Protein 4YO7 (pdb70)

Organism: Halalkalibacterium halodurans (strain ATCC BAA-125 / DSM 18197 / FERM 7344 / JCM 9153 / C-125) (NCBI:txid272558)

Solvent-accessible surface area: 12365 Å² total

Secondary structure (DSSP, 8-state):
----PPEEEEEEES---HHHH-----TTGGG-TTEEEEEEE-TT-TTT--HHHHHHHHT-SEEEE--S-HHHHHHHH--TTTT--EEEES---TTGGGSSEEES--HHHHHHH--HHHHHTTT-EEEE---STT-TTT--HHHHHHHHHT-TTEEEEE----TT-TTT----HHHHTT---SEEE-SS---HHHHHHHHHTT-GGGSEEE-SB--HHHHH---S---BEEE--HHHHHHHHHHHHHHHHTT---------EEE-TTTHHHHHTT-

InterPro domains:
  IPR025997 Periplasmic binding protein [PF13407] (45-299)
  IPR028082 Periplasmic binding protein-like I [SSF53822] (43-319)

Sequence (275 aa):
TGDSGQKVIGVSISNLDEFLTYQDAKEEAANYPDFEFIFSDAQNDSTQQAQVENFISRRNVDAIIVNPVDTTSAVDIVNVNDAGIPIIIANRTFDGVDQATAFVGSESIQSGLLQEEVAKLLNNEGNIAIDGELGHEAQIRTEGNKQIIEEHDGLEVVLQGTAKFDRSEGRLENWLNSGTEIDAVVANNDEALGAILALEAVGKLDDVIVAGIDATPAALEAKEGKLDVTVFQDAKGQGATSVKVAVQAANGEDVEDAIPYELVTPENVEEYEAKY

Structure (mmCIF, N/CA/C/O backbone):
data_4YO7
#
_entry.id   4YO7
#
_cell.length_a   68.155
_cell.length_b   79.845
_cell.length_c   118.337
_cell.angle_alpha   90.000
_cell.angle_beta   90.000
_cell.angle_gamma   90.000
#
_symmetry.space_group_name_H-M   'I 2 2 2'
#
loop_
_entity.id
_entity.type
_entity.pdbx_description
1 polymer 'Sugar ABC transporter (Sugar-binding protein)'
2 non-polymer 'MAGNESIUM ION'
3 non-polymer 'CHLORIDE ION'
4 non-polymer 1,2,3,4,5,6-HEXAHYDROXY-CYCLOHEXANE
5 non-polymer 'SODIUM ION'
6 water water
#
loop_
_atom_site.group_PDB
_atom_site.id
_atom_site.type_symbol
_atom_site.label_atom_id
_atom_site.label_alt_id
_atom_site.label_comp_id
_atom_site.label_asym_id
_atom_site.label_entity_id
_atom_site.label_seq_id
_atom_site.pdbx_PDB_ins_code
_atom_site.Cartn_x
_atom_site.Cartn_y
_atom_site.Cartn_z
_atom_site.occupancy
_atom_site.B_iso_or_equiv
_atom_site.auth_seq_id
_atom_site.auth_comp_id
_atom_site.auth_asym_id
_atom_site.auth_atom_id
_atom_site.pdbx_PDB_model_num
ATOM 1 N N . THR A 1 40 ? 41.218 -23.647 30.601 1.00 43.68 37 THR A N 1
ATOM 2 C CA . THR A 1 40 ? 41.866 -22.629 29.779 1.00 44.03 37 THR A CA 1
ATOM 3 C C . THR A 1 40 ? 42.184 -23.184 28.382 1.00 38.78 37 THR A C 1
ATOM 4 O O . THR A 1 40 ? 42.382 -24.390 28.204 1.00 29.57 37 THR A O 1
ATOM 8 N N . GLY A 1 41 ? 42.200 -22.297 27.390 1.00 32.62 38 GLY A N 1
ATOM 9 C CA . GLY A 1 41 ? 42.354 -22.700 26.000 1.00 29.82 38 GLY A CA 1
ATOM 10 C C . GLY A 1 41 ? 43.793 -22.682 25.516 1.00 15.61 38 GLY A C 1
ATOM 11 O O . GLY A 1 41 ? 44.066 -23.062 24.383 1.00 19.13 38 GLY A O 1
ATOM 14 N N . ASP A 1 42 ? 44.716 -22.227 26.364 1.00 19.10 39 ASP A N 1
ATOM 15 C CA . ASP A 1 42 ? 46.131 -22.177 25.978 1.00 20.25 39 ASP A CA 1
ATOM 16 C C . ASP A 1 42 ? 47.064 -22.157 27.174 1.00 21.92 39 ASP A C 1
ATOM 17 O O . ASP A 1 42 ? 46.631 -21.933 28.303 1.00 17.18 39 ASP A O 1
ATOM 26 N N . SER A 1 43 ? 48.352 -22.386 26.911 1.00 15.55 40 SER A N 1
ATOM 27 C CA . SER A 1 43 ? 49.385 -22.278 27.948 1.00 13.14 40 SER A CA 1
ATOM 28 C C . SER A 1 43 ? 50.503 -21.312 27.547 1.00 12.89 40 SER A C 1
ATOM 29 O O . SER A 1 43 ? 51.649 -21.498 27.922 1.00 15.37 40 SER A O 1
ATOM 37 N N . GLY A 1 44 ? 50.163 -20.284 26.800 1.00 13.73 41 GLY A N 1
ATOM 38 C CA . GLY A 1 44 ? 51.149 -19.281 26.443 1.00 17.17 41 GLY A CA 1
ATOM 39 C C . GLY A 1 44 ? 51.470 -18.412 27.645 1.00 15.38 41 GLY A C 1
ATOM 40 O O . GLY A 1 44 ? 50.595 -18.188 28.487 1.00 14.47 41 GLY A O 1
ATOM 44 N N . GLN A 1 45 ? 52.720 -17.963 27.762 1.00 12.13 42 GLN A N 1
ATOM 45 C CA . GLN A 1 45 ? 53.053 -16.909 28.718 1.00 11.96 42 GLN A CA 1
ATOM 46 C C . GLN A 1 45 ? 52.145 -15.732 28.451 1.00 14.67 42 GLN A C 1
ATOM 47 O O . GLN A 1 45 ? 51.894 -15.392 27.301 1.00 12.62 42 GLN A O 1
ATOM 61 N N . LYS A 1 46 ? 51.640 -15.127 29.518 1.00 11.01 43 LYS A N 1
ATOM 62 C CA . LYS A 1 46 ? 50.818 -13.929 29.398 1.00 10.37 43 LYS A CA 1
ATOM 63 C C . LYS A 1 46 ? 51.710 -12.691 29.511 1.00 10.22 43 LYS A C 1
ATOM 64 O O . LYS A 1 46 ? 52.821 -12.772 29.980 1.00 10.84 43 LYS A O 1
ATOM 83 N N . VAL A 1 47 ? 51.222 -11.568 29.001 1.00 9.70 44 VAL A N 1
ATOM 84 C CA . VAL A 1 47 ? 52.022 -10.353 28.936 1.00 9.60 44 VAL A CA 1
ATOM 85 C C . VAL A 1 47 ? 51.175 -9.200 29.405 1.00 9.10 44 VAL A C 1
ATOM 86 O O . VAL A 1 47 ? 50.049 -9.047 28.964 1.00 8.78 44 VAL A O 1
ATOM 99 N N . ILE A 1 48 ? 51.743 -8.369 30.267 1.00 9.13 45 ILE A N 1
ATOM 100 C CA . ILE A 1 48 ? 51.113 -7.126 30.662 1.00 8.73 45 ILE A CA 1
ATOM 101 C C . ILE A 1 48 ? 52.003 -5.967 30.253 1.00 8.67 45 ILE A C 1
ATOM 102 O O . ILE A 1 48 ? 53.185 -5.961 30.566 1.00 9.02 45 ILE A O 1
ATOM 118 N N . GLY A 1 49 ? 51.407 -4.988 29.569 1.00 9.92 46 GLY A N 1
ATOM 119 C CA . GLY A 1 49 ? 52.125 -3.790 29.172 1.00 9.14 46 GLY A CA 1
ATOM 120 C C . GLY A 1 49 ? 51.800 -2.664 30.137 1.00 10.05 46 GLY A C 1
ATOM 121 O O . GLY A 1 49 ? 50.652 -2.431 30.420 1.00 8.51 46 GLY A O 1
ATOM 125 N N . VAL A 1 50 ? 52.826 -1.979 30.628 1.00 8.71 47 VAL A N 1
ATOM 126 C CA . VAL A 1 50 ? 52.658 -0.876 31.567 1.00 9.66 47 VAL A CA 1
ATOM 127 C C . VAL A 1 50 ? 53.284 0.380 30.995 1.00 8.32 47 VAL A C 1
ATOM 128 O O . VAL A 1 50 ? 54.416 0.337 30.521 1.00 9.26 47 VAL A O 1
ATOM 141 N N . SER A 1 51 ? 52.549 1.483 31.031 1.00 8.32 48 SER A N 1
ATOM 142 C CA . SER A 1 51 ? 53.106 2.783 30.661 1.00 8.06 48 SER A CA 1
ATOM 143 C C . SER A 1 51 ? 52.885 3.762 31.793 1.00 7.91 48 SER A C 1
ATOM 144 O O . SER A 1 51 ? 51.763 4.204 32.015 1.00 10.58 48 SER A O 1
ATOM 152 N N . ILE A 1 52 ? 53.974 4.092 32.495 1.00 8.18 49 ILE A N 1
ATOM 153 C CA . ILE A 1 52 ? 53.903 5.057 33.579 1.00 9.56 49 ILE A CA 1
ATOM 154 C C . ILE A 1 52 ? 54.200 6.436 32.985 1.00 11.25 49 ILE A C 1
ATOM 155 O O . ILE A 1 52 ? 54.967 6.537 32.047 1.00 8.97 49 ILE A O 1
ATOM 171 N N . SER A 1 53 ? 53.559 7.486 33.486 1.00 8.51 50 SER A N 1
ATOM 172 C CA . SER A 1 53 ? 53.761 8.820 32.900 1.00 8.18 50 SER A CA 1
ATOM 173 C C . SER A 1 53 ? 55.215 9.275 32.938 1.00 11.19 50 SER A C 1
ATOM 174 O O . SER A 1 53 ? 55.697 9.842 31.966 1.00 9.94 50 SER A O 1
ATOM 182 N N . ASN A 1 54 ? 55.881 9.040 34.061 1.00 10.21 51 ASN A N 1
ATOM 183 C CA . ASN A 1 54 ? 57.271 9.416 34.265 1.00 9.34 51 ASN A CA 1
ATOM 184 C C . ASN A 1 54 ? 57.686 8.900 35.624 1.00 10.96 51 ASN A C 1
ATOM 185 O O . ASN A 1 54 ? 56.837 8.438 36.387 1.00 13.01 51 ASN A O 1
ATOM 196 N N . LEU A 1 55 ? 58.985 8.944 35.908 1.00 10.60 52 LEU A N 1
ATOM 197 C CA . LEU A 1 55 ? 59.515 8.456 37.178 1.00 12.95 52 LEU A CA 1
ATOM 198 C C . LEU A 1 55 ? 59.854 9.612 38.113 1.00 15.09 52 LEU A C 1
ATOM 199 O O . LEU A 1 55 ? 61.011 9.842 38.464 1.00 16.49 52 LEU A O 1
ATOM 215 N N . ASP A 1 56 ? 58.828 10.332 38.540 1.00 11.36 53 ASP A N 1
ATOM 216 C CA . ASP A 1 56 ? 59.040 11.422 39.480 1.00 12.20 53 ASP A CA 1
ATOM 217 C C . ASP A 1 56 ? 59.157 10.876 40.915 1.00 14.77 53 ASP A C 1
ATOM 218 O O . ASP A 1 56 ? 59.181 9.653 41.111 1.00 13.56 53 ASP A O 1
ATOM 227 N N . GLU A 1 57 ? 59.296 11.766 41.897 1.00 12.40 54 GLU A N 1
ATOM 228 C CA . GLU A 1 57 ? 59.636 11.333 43.253 1.00 12.45 54 GLU A CA 1
ATOM 229 C C . GLU A 1 57 ? 58.639 10.286 43.768 1.00 16.91 54 GLU A C 1
ATOM 230 O O . GLU A 1 57 ? 59.027 9.208 44.200 1.00 17.36 54 GLU A O 1
ATOM 242 N N . PHE A 1 58 ? 57.358 10.592 43.705 1.00 12.02 55 PHE A N 1
ATOM 243 C CA . PHE A 1 58 ? 56.344 9.672 44.196 1.00 10.51 55 PHE A CA 1
ATOM 244 C C . PHE A 1 58 ? 56.170 8.462 43.279 1.00 10.84 55 PHE A C 1
ATOM 245 O O . PHE A 1 58 ? 56.097 7.309 43.751 1.00 11.15 55 PHE A O 1
ATOM 262 N N . LEU A 1 59 ? 56.129 8.687 41.965 1.00 11.40 56 LEU A N 1
ATOM 263 C CA . LEU A 1 59 ? 55.801 7.603 41.056 1.00 9.67 56 LEU A CA 1
ATOM 264 C C . LEU A 1 59 ? 56.920 6.567 40.993 1.00 11.37 56 LEU A C 1
ATOM 265 O O . LEU A 1 59 ? 56.684 5.410 40.653 1.00 12.55 56 LEU A O 1
ATOM 281 N N . THR A 1 60 ? 58.131 6.961 41.359 1.00 10.65 57 THR A N 1
ATOM 282 C CA . THR A 1 60 ? 59.216 5.992 41.398 1.00 11.21 57 THR A CA 1
ATOM 283 C C . THR A 1 60 ? 58.922 4.915 42.430 1.00 12.75 57 THR A C 1
ATOM 284 O O . THR A 1 60 ? 59.172 3.732 42.191 1.00 13.95 57 THR A O 1
ATOM 295 N N . TYR A 1 61 ? 58.365 5.309 43.572 1.00 12.15 58 TYR A N 1
ATOM 296 C CA . TYR A 1 61 ? 57.995 4.326 44.585 1.00 12.05 58 TYR A CA 1
ATOM 297 C C . TYR A 1 61 ? 56.883 3.418 44.054 1.00 11.86 58 TYR A C 1
ATOM 298 O O . TYR A 1 61 ? 56.865 2.216 44.322 1.00 13.60 58 TYR A O 1
ATOM 326 N N . GLN A 1 63 ? 56.264 2.618 40.871 1.00 10.51 60 GLN A N 1
ATOM 327 C CA . GLN A 1 63 ? 56.860 1.727 39.865 1.00 12.85 60 GLN A CA 1
ATOM 328 C C . GLN A 1 63 ? 57.672 0.602 40.511 1.00 12.89 60 GLN A C 1
ATOM 329 O O . GLN A 1 63 ? 57.585 -0.541 40.079 1.00 13.11 60 GLN A O 1
ATOM 343 N N . ASP A 1 64 ? 58.444 0.922 41.549 1.00 14.47 61 ASP A N 1
ATOM 344 C CA . ASP A 1 64 ? 59.220 -0.111 42.254 1.00 15.27 61 ASP A CA 1
ATOM 345 C C . ASP A 1 64 ? 58.277 -1.143 42.873 1.00 15.41 61 ASP A C 1
ATOM 346 O O . ASP A 1 64 ? 58.571 -2.353 42.879 1.00 14.64 61 ASP A O 1
ATOM 355 N N . ALA A 1 65 ? 57.142 -0.673 43.384 1.00 12.45 62 ALA A N 1
ATOM 356 C CA . ALA A 1 65 ? 56.150 -1.578 43.969 1.00 16.27 62 ALA A CA 1
ATOM 357 C C . ALA A 1 65 ? 55.495 -2.459 42.892 1.00 12.97 62 ALA A C 1
ATOM 358 O O . ALA A 1 65 ? 55.218 -3.639 43.153 1.00 12.29 62 ALA A O 1
ATOM 382 N N . LYS A 1 67 ? 56.997 -3.440 40.110 1.00 13.99 64 LYS A N 1
ATOM 383 C CA . LYS A 1 67 ? 58.007 -4.420 39.728 1.00 14.05 64 LYS A CA 1
ATOM 384 C C . LYS A 1 67 ? 58.147 -5.523 40.784 1.00 15.26 64 LYS A C 1
ATOM 385 O O . LYS A 1 67 ? 58.302 -6.702 40.459 1.00 17.63 64 LYS A O 1
ATOM 404 N N . GLU A 1 68 ? 58.083 -5.154 42.056 1.00 13.27 65 GLU A N 1
ATOM 405 C CA . GLU A 1 68 ? 58.167 -6.144 43.126 1.00 19.91 65 GLU A CA 1
ATOM 406 C C . GLU A 1 68 ? 56.987 -7.117 43.084 1.00 18.08 65 GLU A C 1
ATOM 407 O O . GLU A 1 68 ? 57.157 -8.339 43.246 1.00 17.65 65 GLU A O 1
ATOM 419 N N . GLU A 1 69 ? 55.787 -6.591 42.859 1.00 15.24 66 GLU A N 1
ATOM 420 C CA . GLU A 1 69 ? 54.603 -7.440 42.798 1.00 13.00 66 GLU A CA 1
ATOM 421 C C . GLU A 1 69 ? 54.630 -8.326 41.548 1.00 14.30 66 GLU A C 1
ATOM 422 O O . GLU A 1 69 ? 54.250 -9.492 41.606 1.00 16.20 66 GLU A O 1
ATOM 434 N N . ALA A 1 70 ? 55.111 -7.783 40.437 1.00 12.86 67 ALA A N 1
ATOM 435 C CA . ALA A 1 70 ? 55.125 -8.507 39.156 1.00 13.58 67 ALA A CA 1
ATOM 436 C C . ALA A 1 70 ? 55.985 -9.782 39.245 1.00 15.03 67 ALA A C 1
ATOM 437 O O . ALA A 1 70 ? 55.728 -10.760 38.548 1.00 14.99 67 ALA A O 1
ATOM 444 N N . ALA A 1 71 ? 56.994 -9.752 40.110 1.00 17.12 68 ALA A N 1
ATOM 445 C CA . ALA A 1 71 ? 57.880 -10.891 40.318 1.00 20.83 68 ALA A CA 1
ATOM 446 C C . ALA A 1 71 ? 57.156 -12.100 40.917 1.00 22.77 68 ALA A C 1
ATOM 447 O O . ALA A 1 71 ? 57.677 -13.207 40.885 1.00 20.95 68 ALA A O 1
ATOM 454 N N . ASN A 1 72 ? 55.948 -11.899 41.434 1.00 16.89 69 ASN A N 1
ATOM 455 C CA . ASN A 1 72 ? 55.168 -12.985 42.005 1.00 18.30 69 ASN A CA 1
ATOM 456 C C . ASN A 1 72 ? 54.452 -13.843 40.960 1.00 20.81 69 ASN A C 1
ATOM 457 O O . ASN A 1 72 ? 53.835 -14.847 41.308 1.00 20.20 69 ASN A O 1
ATOM 468 N N . TYR A 1 73 ? 54.537 -13.456 39.684 1.00 17.07 70 TYR A N 1
ATOM 469 C CA . TYR A 1 73 ? 53.778 -14.110 38.627 1.00 15.81 70 TYR A CA 1
ATOM 470 C C . TYR A 1 73 ? 54.658 -14.632 37.494 1.00 17.61 70 TYR A C 1
ATOM 471 O O . TYR A 1 73 ? 54.826 -13.961 36.484 1.00 20.16 70 TYR A O 1
ATOM 489 N N . PRO A 1 74 ? 55.191 -15.848 37.647 1.00 19.95 71 PRO A N 1
ATOM 490 C CA . PRO A 1 74 ? 56.194 -16.353 36.708 1.00 18.89 71 PRO A CA 1
ATOM 491 C C . PRO A 1 74 ? 55.596 -16.742 35.367 1.00 20.70 71 PRO A C 1
ATOM 492 O O . PRO A 1 74 ? 56.334 -16.923 34.412 1.00 21.41 71 PRO A O 1
ATOM 503 N N . ASP A 1 75 ? 54.278 -16.845 35.304 1.00 18.89 72 ASP A N 1
ATOM 504 C CA . ASP A 1 75 ? 53.580 -17.120 34.055 1.00 21.10 72 ASP A CA 1
ATOM 505 C C . ASP A 1 75 ? 53.264 -15.837 33.275 1.00 15.30 72 ASP A C 1
ATOM 506 O O . ASP A 1 75 ? 52.620 -15.893 32.236 1.00 14.76 72 ASP A O 1
ATOM 515 N N . PHE A 1 76 ? 53.738 -14.701 33.776 1.00 12.84 73 PHE A N 1
ATOM 516 C CA . PHE A 1 76 ? 53.571 -13.415 33.113 1.00 12.01 73 PHE A CA 1
ATOM 517 C C . PHE A 1 76 ? 54.896 -12.792 32.767 1.00 12.97 73 PHE A C 1
ATOM 518 O O . PHE A 1 76 ? 55.865 -12.917 33.523 1.00 18.04 73 PHE A O 1
ATOM 535 N N . GLU A 1 77 ? 54.922 -12.100 31.635 1.00 11.36 74 GLU A N 1
ATOM 536 C CA . GLU A 1 77 ? 55.982 -11.155 31.322 1.00 11.93 74 GLU A CA 1
ATOM 537 C C . GLU A 1 77 ? 55.423 -9.748 31.475 1.00 12.45 74 GLU A C 1
ATOM 538 O O . GLU A 1 77 ? 54.304 -9.503 31.071 1.00 12.50 74 GLU A O 1
ATOM 550 N N . PHE A 1 78 ? 56.203 -8.838 32.035 1.00 14.00 75 PHE A N 1
ATOM 551 C CA . PHE A 1 78 ? 55.777 -7.429 32.117 1.00 10.40 75 PHE A CA 1
ATOM 552 C C . PHE A 1 78 ? 56.665 -6.526 31.278 1.00 13.16 75 PHE A C 1
ATOM 553 O O . PHE A 1 78 ? 57.880 -6.690 31.255 1.00 14.79 75 PHE A O 1
ATOM 570 N N . ILE A 1 79 ? 56.055 -5.580 30.567 1.00 10.65 76 ILE A N 1
ATOM 571 C CA . ILE A 1 79 ? 56.801 -4.560 29.836 1.00 11.44 76 ILE A CA 1
ATOM 572 C C . ILE A 1 79 ? 56.590 -3.258 30.572 1.00 9.69 76 ILE A C 1
ATOM 573 O O . ILE A 1 79 ? 55.497 -2.711 30.546 1.00 13.64 76 ILE A O 1
ATOM 589 N N . PHE A 1 80 ? 57.632 -2.782 31.255 1.00 12.97 77 PHE A N 1
ATOM 590 C CA . PHE A 1 80 ? 57.545 -1.544 32.043 1.00 11.56 77 PHE A CA 1
ATOM 591 C C . PHE A 1 80 ? 58.118 -0.391 31.242 1.00 13.92 77 PHE A C 1
ATOM 592 O O . PHE A 1 80 ? 59.335 -0.233 31.146 1.00 22.15 77 PHE A O 1
ATOM 609 N N . SER A 1 81 ? 57.230 0.421 30.686 1.00 10.32 78 SER A N 1
ATOM 610 C CA . SER A 1 81 ? 57.601 1.545 29.839 1.00 12.77 78 SER A CA 1
ATOM 611 C C . SER A 1 81 ? 57.347 2.873 30.543 1.00 10.07 78 SER A C 1
ATOM 612 O O . SER A 1 81 ? 56.504 2.967 31.429 1.00 12.54 78 SER A O 1
ATOM 620 N N . ASP A 1 82 ? 58.097 3.881 30.126 1.00 11.75 79 ASP A N 1
ATOM 621 C CA . ASP A 1 82 ? 58.097 5.215 30.724 1.00 9.94 79 ASP A CA 1
ATOM 622 C C . ASP A 1 82 ? 57.802 6.222 29.610 1.00 9.53 79 ASP A C 1
ATOM 623 O O . ASP A 1 82 ? 58.547 6.306 28.639 1.00 12.74 79 ASP A O 1
ATOM 632 N N . ALA A 1 83 ? 56.710 6.963 29.745 1.00 9.86 80 ALA A N 1
ATOM 633 C CA . ALA A 1 83 ? 56.296 7.913 28.713 1.00 9.57 80 ALA A CA 1
ATOM 634 C C . ALA A 1 83 ? 57.089 9.212 28.742 1.00 11.24 80 ALA A C 1
ATOM 635 O O . ALA A 1 83 ? 56.977 10.001 27.814 1.00 12.19 80 ALA A O 1
ATOM 642 N N . GLN A 1 84 ? 57.865 9.432 29.805 1.00 10.40 81 GLN A N 1
ATOM 643 C CA . GLN A 1 84 ? 58.697 10.643 29.950 1.00 12.56 81 GLN A CA 1
ATOM 644 C C . GLN A 1 84 ? 57.892 11.931 29.757 1.00 11.59 81 GLN A C 1
ATOM 645 O O . GLN A 1 84 ? 58.318 12.865 29.058 1.00 12.13 81 GLN A O 1
ATOM 659 N N . ASN A 1 85 ? 56.706 11.944 30.351 1.00 10.82 82 ASN A N 1
ATOM 660 C CA . ASN A 1 85 ? 55.770 13.072 30.289 1.00 9.33 82 ASN A CA 1
ATOM 661 C C . ASN A 1 85 ? 55.338 13.491 28.897 1.00 9.45 82 ASN A C 1
ATOM 662 O O . ASN A 1 85 ? 54.902 14.619 28.695 1.00 10.48 82 ASN A O 1
ATOM 673 N N . ASP A 1 86 ? 55.434 12.569 27.948 1.00 9.67 83 ASP A N 1
ATOM 674 C CA . ASP A 1 86 ? 55.136 12.829 26.545 1.00 11.84 83 ASP A CA 1
ATOM 675 C C . ASP A 1 86 ? 53.924 11.993 26.103 1.00 10.71 83 ASP A C 1
ATOM 676 O O . ASP A 1 86 ? 53.992 10.767 26.060 1.00 11.11 83 ASP A O 1
ATOM 685 N N . SER A 1 87 ? 52.812 12.660 25.800 1.00 9.73 84 SER A N 1
ATOM 686 C CA . SER A 1 87 ? 51.583 11.920 25.475 1.00 9.81 84 SER A CA 1
ATOM 687 C C . SER A 1 87 ? 51.700 11.175 24.165 1.00 13.22 84 SER A C 1
ATOM 688 O O . SER A 1 87 ? 51.084 10.132 24.005 1.00 12.30 84 SER A O 1
ATOM 696 N N . THR A 1 88 ? 52.494 11.685 23.228 1.00 11.65 85 THR A N 1
ATOM 697 C CA . THR A 1 88 ? 52.694 10.968 21.975 1.00 12.84 85 THR A CA 1
ATOM 698 C C . THR A 1 88 ? 53.471 9.681 22.214 1.00 13.54 85 THR A C 1
ATOM 699 O O . THR A 1 88 ? 53.158 8.626 21.654 1.00 12.69 85 THR A O 1
ATOM 710 N N . GLN A 1 89 ? 54.469 9.748 23.076 1.00 11.46 86 GLN A N 1
ATOM 711 C CA . GLN A 1 89 ? 55.196 8.545 23.453 1.00 9.71 86 GLN A CA 1
ATOM 712 C C . GLN A 1 89 ? 54.299 7.545 24.170 1.00 10.20 86 GLN A C 1
ATOM 713 O O . GLN A 1 89 ? 54.367 6.349 23.888 1.00 11.22 86 GLN A O 1
ATOM 727 N N . GLN A 1 90 ? 53.442 8.015 25.077 1.00 10.15 87 GLN A N 1
ATOM 728 C CA . GLN A 1 90 ? 52.534 7.107 25.773 1.00 8.33 87 GLN A CA 1
ATOM 729 C C . GLN A 1 90 ? 51.575 6.448 24.799 1.00 12.47 87 GLN A C 1
ATOM 730 O O . GLN A 1 90 ? 51.334 5.243 24.900 1.00 9.35 87 GLN A O 1
ATOM 761 N N . ALA A 1 92 ? 52.156 5.850 21.665 1.00 9.08 89 ALA A N 1
ATOM 762 C CA . ALA A 1 92 ? 52.933 4.891 20.869 1.00 12.09 89 ALA A CA 1
ATOM 763 C C . ALA A 1 92 ? 53.208 3.606 21.654 1.00 11.13 89 ALA A C 1
ATOM 764 O O . ALA A 1 92 ? 53.198 2.515 21.090 1.00 12.91 89 ALA A O 1
ATOM 771 N N . GLN A 1 93 ? 53.435 3.727 22.955 1.00 8.83 90 GLN A N 1
ATOM 772 C CA . GLN A 1 93 ? 53.602 2.566 23.811 1.00 8.99 90 GLN A CA 1
ATOM 773 C C . GLN A 1 93 ? 52.344 1.730 23.866 1.00 9.09 90 GLN A C 1
ATOM 774 O O . GLN A 1 93 ? 52.378 0.518 23.733 1.00 9.15 90 GLN A O 1
ATOM 788 N N . VAL A 1 94 ? 51.217 2.386 24.045 1.00 9.06 91 VAL A N 1
ATOM 789 C CA . VAL A 1 94 ? 49.938 1.678 24.075 1.00 8.05 91 VAL A CA 1
ATOM 790 C C . VAL A 1 94 ? 49.613 1.017 22.739 1.00 9.17 91 VAL A C 1
ATOM 791 O O . VAL A 1 94 ? 49.167 -0.127 22.707 1.00 9.57 91 VAL A O 1
ATOM 804 N N . GLU A 1 95 ? 49.854 1.716 21.635 1.00 8.23 92 GLU A N 1
ATOM 805 C CA . GLU A 1 95 ? 49.638 1.123 20.310 1.00 8.45 92 GLU A CA 1
ATOM 806 C C . GLU A 1 95 ? 50.498 -0.137 20.114 1.00 11.04 92 GLU A C 1
ATOM 807 O O . GLU A 1 95 ? 50.056 -1.104 19.497 1.00 10.14 92 GLU A O 1
ATOM 819 N N . ASN A 1 96 ? 51.729 -0.096 20.601 1.00 11.80 93 ASN A N 1
ATOM 820 C CA . ASN A 1 96 ? 52.610 -1.255 20.562 1.00 9.00 93 ASN A CA 1
ATOM 821 C C . ASN A 1 96 ? 52.065 -2.404 21.393 1.00 8.72 93 ASN A C 1
ATOM 822 O O . ASN A 1 96 ? 52.065 -3.551 20.960 1.00 9.66 93 ASN A O 1
ATOM 833 N N . PHE A 1 97 ? 51.579 -2.100 22.588 1.00 8.38 94 PHE A N 1
ATOM 834 C CA . PHE A 1 97 ? 50.953 -3.132 23.412 1.00 8.18 94 PHE A CA 1
ATOM 835 C C . PHE A 1 97 ? 49.751 -3.769 22.712 1.00 8.08 94 PHE A C 1
ATOM 836 O O . PHE A 1 97 ? 49.576 -4.970 22.766 1.00 8.14 94 PHE A O 1
ATOM 853 N N . ILE A 1 98 ? 48.922 -2.967 22.042 1.00 7.99 95 ILE A N 1
ATOM 854 C CA . ILE A 1 98 ? 47.798 -3.499 21.286 1.00 7.99 95 ILE A CA 1
ATOM 855 C C . ILE A 1 98 ? 48.294 -4.383 20.147 1.00 8.30 95 ILE A C 1
ATOM 856 O O . ILE A 1 98 ? 47.792 -5.485 19.960 1.00 10.45 95 ILE A O 1
ATOM 872 N N . SER A 1 99 ? 49.296 -3.921 19.423 1.00 8.58 96 SER A N 1
ATOM 873 C CA . SER A 1 99 ? 49.763 -4.684 18.274 1.00 8.95 96 SER A CA 1
ATOM 874 C C . SER A 1 99 ? 50.410 -6.024 18.655 1.00 10.87 96 SER A C 1
ATOM 875 O O . SER A 1 99 ? 50.377 -6.974 17.866 1.00 9.31 96 SER A O 1
ATOM 883 N N A ARG A 1 100 ? 50.976 -6.107 19.853 0.39 8.09 97 ARG A N 1
ATOM 884 N N B ARG A 1 100 ? 50.989 -6.073 19.851 0.61 8.18 97 ARG A N 1
ATOM 885 C CA A ARG A 1 100 ? 51.537 -7.361 20.357 0.39 7.74 97 ARG A CA 1
ATOM 886 C CA B ARG A 1 100 ? 51.562 -7.290 20.429 0.61 8.36 97 ARG A CA 1
ATOM 887 C C A ARG A 1 100 ? 50.473 -8.282 20.922 0.39 10.18 97 ARG A C 1
ATOM 888 C C B ARG A 1 100 ? 50.501 -8.245 20.960 0.61 10.03 97 ARG A C 1
ATOM 889 O O A ARG A 1 100 ? 50.734 -9.456 21.206 0.39 10.32 97 ARG A O 1
ATOM 890 O O B ARG A 1 100 ? 50.792 -9.409 21.257 0.61 10.31 97 ARG A O 1
ATOM 931 N N . ASN A 1 101 ? 49.280 -7.730 21.109 1.00 8.57 98 ASN A N 1
ATOM 932 C CA . ASN A 1 101 ? 48.151 -8.429 21.713 1.00 8.55 98 ASN A CA 1
ATOM 933 C C . ASN A 1 101 ? 48.418 -8.844 23.157 1.00 9.11 98 ASN A C 1
ATOM 934 O O . ASN A 1 101 ? 48.197 -10.001 23.539 1.00 8.16 98 ASN A O 1
ATOM 945 N N . VAL A 1 102 ? 48.905 -7.907 23.963 1.00 7.60 99 VAL A N 1
ATOM 946 C CA . VAL A 1 102 ? 49.092 -8.182 25.384 1.00 7.83 99 VAL A CA 1
ATOM 947 C C . VAL A 1 102 ? 47.760 -8.519 26.041 1.00 7.42 99 VAL A C 1
ATOM 948 O O . VAL A 1 102 ? 46.680 -8.237 25.516 1.00 8.61 99 VAL A O 1
ATOM 961 N N . ASP A 1 103 ? 47.845 -9.133 27.212 1.00 7.06 100 ASP A N 1
ATOM 962 C CA . ASP A 1 103 ? 46.668 -9.626 27.918 1.00 6.62 100 ASP A CA 1
ATOM 963 C C . ASP A 1 103 ? 46.007 -8.586 28.808 1.00 7.56 100 ASP A C 1
ATOM 964 O O . ASP A 1 103 ? 44.812 -8.692 29.100 1.00 9.89 100 ASP A O 1
ATOM 973 N N . ALA A 1 104 ? 46.765 -7.574 29.200 1.00 8.54 101 ALA A N 1
ATOM 974 C CA . ALA A 1 104 ? 46.221 -6.416 29.908 1.00 8.82 101 ALA A CA 1
ATOM 975 C C . ALA A 1 104 ? 47.210 -5.281 29.825 1.00 5.83 101 ALA A C 1
ATOM 976 O O . ALA A 1 104 ? 48.403 -5.493 29.624 1.00 7.41 101 ALA A O 1
ATOM 983 N N . ILE A 1 105 ? 46.684 -4.065 29.979 1.00 5.58 102 ILE A N 1
ATOM 984 C CA . ILE A 1 105 ? 47.476 -2.840 29.936 1.00 5.86 102 ILE A CA 1
ATOM 985 C C . ILE A 1 105 ? 47.231 -2.050 31.214 1.00 7.29 102 ILE A C 1
ATOM 986 O O . ILE A 1 105 ? 46.106 -1.936 31.659 1.00 9.89 102 ILE A O 1
ATOM 1002 N N . ILE A 1 106 ? 48.313 -1.531 31.784 1.00 6.97 103 ILE A N 1
ATOM 1003 C CA . ILE A 1 106 ? 48.253 -0.574 32.895 1.00 7.65 103 ILE A CA 1
ATOM 1004 C C . ILE A 1 106 ? 48.782 0.752 32.369 1.00 7.60 103 ILE A C 1
ATOM 1005 O O . ILE A 1 106 ? 49.913 0.814 31.872 1.00 7.72 103 ILE A O 1
ATOM 1021 N N . VAL A 1 107 ? 47.962 1.804 32.482 1.00 6.18 104 VAL A N 1
ATOM 1022 C CA . VAL A 1 107 ? 48.376 3.173 32.141 1.00 6.64 104 VAL A CA 1
ATOM 1023 C C . VAL A 1 107 ? 48.216 4.132 33.316 1.00 10.19 104 VAL A C 1
ATOM 1024 O O . VAL A 1 107 ? 47.199 4.142 33.991 1.00 9.50 104 VAL A O 1
ATOM 1037 N N . ASN A 1 108 ? 49.258 4.924 33.528 1.00 13.55 105 ASN A N 1
ATOM 1038 C CA . ASN A 1 108 ? 49.250 6.122 34.372 1.00 14.21 105 ASN A CA 1
ATOM 1039 C C . ASN A 1 108 ? 49.271 7.374 33.424 1.00 11.90 105 ASN A C 1
ATOM 1040 O O . ASN A 1 108 ? 50.313 7.683 32.867 1.00 11.68 105 ASN A O 1
ATOM 1051 N N . PRO A 1 109 ? 48.109 8.025 33.161 1.00 6.66 106 PRO A N 1
ATOM 1052 C CA . PRO A 1 109 ? 48.053 8.914 31.980 1.00 8.13 106 PRO A CA 1
ATOM 1053 C C . PRO A 1 109 ? 48.847 10.199 32.091 1.00 9.04 106 PRO A C 1
ATOM 1054 O O . PRO A 1 109 ? 48.768 10.877 33.095 1.00 9.13 106 PRO A O 1
ATOM 1065 N N . VAL A 1 110 ? 49.550 10.532 31.022 1.00 7.03 107 VAL A N 1
ATOM 1066 C CA . VAL A 1 110 ? 50.275 11.780 30.931 1.00 8.34 107 VAL A CA 1
ATOM 1067 C C . VAL A 1 110 ? 49.343 12.977 31.022 1.00 9.15 107 VAL A C 1
ATOM 1068 O O . VAL A 1 110 ? 49.661 13.950 31.695 1.00 9.33 107 VAL A O 1
ATOM 1081 N N . ASP A 1 111 ? 48.184 12.916 30.382 1.00 7.56 108 ASP A N 1
ATOM 1082 C CA . ASP A 1 111 ? 47.238 14.028 30.471 1.00 7.36 108 ASP A CA 1
ATOM 1083 C C . ASP A 1 111 ? 45.809 13.552 30.250 1.00 11.80 108 ASP A C 1
ATOM 1084 O O . ASP A 1 111 ? 45.579 12.456 29.768 1.00 11.62 108 ASP A O 1
ATOM 1093 N N . THR A 1 112 ? 44.852 14.371 30.659 1.00 8.89 109 THR A N 1
ATOM 1094 C CA . THR A 1 112 ? 43.477 13.901 30.747 1.00 6.56 109 THR A CA 1
ATOM 1095 C C . THR A 1 112 ? 42.789 13.857 29.390 1.00 11.20 109 THR A C 1
ATOM 1096 O O . THR A 1 112 ? 41.778 13.214 29.254 1.00 12.70 109 THR A O 1
ATOM 1107 N N . THR A 1 113 ? 43.361 14.527 28.399 1.00 12.18 110 THR A N 1
ATOM 1108 C CA . THR A 1 113 ? 42.784 14.526 27.065 1.00 11.19 110 THR A CA 1
ATOM 1109 C C . THR A 1 113 ? 43.180 13.267 26.308 1.00 10.68 110 THR A C 1
ATOM 1110 O O . THR A 1 113 ? 42.319 12.530 25.814 1.00 13.39 110 THR A O 1
ATOM 1121 N N . SER A 1 114 ? 44.475 12.978 26.262 1.00 8.96 111 SER A N 1
ATOM 1122 C CA . SER A 1 114 ? 44.945 11.799 25.545 1.00 12.73 111 SER A CA 1
ATOM 1123 C C . SER A 1 114 ? 44.510 10.523 26.266 1.00 10.02 111 SER A C 1
ATOM 1124 O O . SER A 1 114 ? 44.346 9.479 25.626 1.00 10.75 111 SER A O 1
ATOM 1132 N N . ALA A 1 115 ? 44.307 10.607 27.577 1.00 9.24 112 ALA A N 1
ATOM 1133 C CA . ALA A 1 115 ? 43.811 9.464 28.347 1.00 8.48 112 ALA A CA 1
ATOM 1134 C C . ALA A 1 115 ? 42.542 8.901 27.708 1.00 7.61 112 ALA A C 1
ATOM 1135 O O . ALA A 1 115 ? 42.336 7.683 27.662 1.00 9.63 112 ALA A O 1
ATOM 1142 N N . VAL A 1 116 ? 41.648 9.789 27.279 1.00 10.32 113 VAL A N 1
ATOM 1143 C CA . VAL A 1 116 ? 40.381 9.332 26.687 1.00 12.57 113 VAL A CA 1
ATOM 1144 C C . VAL A 1 116 ? 40.622 8.586 25.384 1.00 9.46 113 VAL A C 1
ATOM 1145 O O . VAL A 1 116 ? 40.030 7.531 25.139 1.00 12.64 113 VAL A O 1
ATOM 1158 N N . ASP A 1 117 ? 41.498 9.120 24.543 1.00 12.56 114 ASP A N 1
ATOM 1159 C CA . ASP A 1 117 ? 41.833 8.443 23.299 1.00 13.80 114 ASP A CA 1
ATOM 1160 C C . ASP A 1 117 ? 42.479 7.073 23.547 1.00 12.81 114 ASP A C 1
ATOM 1161 O O . ASP A 1 117 ? 42.207 6.103 22.824 1.00 11.60 114 ASP A O 1
ATOM 1170 N N . ILE A 1 118 ? 43.343 7.004 24.556 1.00 9.69 115 ILE A N 1
ATOM 1171 C CA . ILE A 1 118 ? 43.984 5.754 24.935 1.00 8.78 115 ILE A CA 1
ATOM 1172 C C . ILE A 1 118 ? 42.953 4.722 25.371 1.00 8.69 115 ILE A C 1
ATOM 1173 O O . ILE A 1 118 ? 42.960 3.590 24.888 1.00 10.33 115 ILE A O 1
ATOM 1189 N N . VAL A 1 119 ? 42.069 5.086 26.297 1.00 8.54 116 VAL A N 1
ATOM 1190 C CA . VAL A 1 119 ? 41.051 4.140 26.742 1.00 8.62 116 VAL A CA 1
ATOM 1191 C C . VAL A 1 119 ? 40.132 3.710 25.598 1.00 11.75 116 VAL A C 1
ATOM 1192 O O . VAL A 1 119 ? 39.810 2.527 25.469 1.00 10.56 116 VAL A O 1
ATOM 1205 N N . ASN A 1 120 ? 39.747 4.646 24.737 1.00 11.92 117 ASN A N 1
ATOM 1206 C CA . ASN A 1 120 ? 38.917 4.291 23.593 1.00 14.03 117 ASN A CA 1
ATOM 1207 C C . ASN A 1 120 ? 39.582 3.262 22.694 1.00 11.80 117 ASN A C 1
ATOM 1208 O O . ASN A 1 120 ? 38.949 2.285 22.270 1.00 10.90 117 ASN A O 1
ATOM 1236 N N . VAL A 1 122 ? 42.109 1.127 23.429 1.00 8.48 119 VAL A N 1
ATOM 1237 C CA . VAL A 1 122 ? 42.351 -0.146 24.060 1.00 8.07 119 VAL A CA 1
ATOM 1238 C C . VAL A 1 122 ? 41.004 -0.865 24.191 1.00 8.10 119 VAL A C 1
ATOM 1239 O O . VAL A 1 122 ? 40.933 -2.055 23.955 1.00 8.86 119 VAL A O 1
ATOM 1252 N N . ASN A 1 123 ? 39.947 -0.148 24.559 1.00 10.28 120 ASN A N 1
ATOM 1253 C CA . ASN A 1 123 ? 38.611 -0.769 24.582 1.00 10.01 120 ASN A CA 1
ATOM 1254 C C . ASN A 1 123 ? 38.233 -1.361 23.210 1.00 10.43 120 ASN A C 1
ATOM 1255 O O . ASN A 1 123 ? 37.727 -2.492 23.127 1.00 11.63 120 ASN A O 1
ATOM 1266 N N . ASP A 1 124 ? 38.476 -0.610 22.137 1.00 9.98 121 ASP A N 1
ATOM 1267 C CA . ASP A 1 124 ? 38.168 -1.108 20.787 1.00 14.89 121 ASP A CA 1
ATOM 1268 C C . ASP A 1 124 ? 38.976 -2.354 20.482 1.00 14.35 121 ASP A C 1
ATOM 1269 O O . ASP A 1 124 ? 38.497 -3.208 19.758 1.00 14.17 121 ASP A O 1
ATOM 1278 N N . ALA A 1 125 ? 40.178 -2.471 21.052 1.00 8.81 122 ALA A N 1
ATOM 1279 C CA . ALA A 1 125 ? 41.039 -3.637 20.834 1.00 13.36 122 ALA A CA 1
ATOM 1280 C C . ALA A 1 125 ? 40.601 -4.847 21.642 1.00 12.05 122 ALA A C 1
ATOM 1281 O O . ALA A 1 125 ? 41.092 -5.946 21.429 1.00 11.21 122 ALA A O 1
ATOM 1288 N N . GLY A 1 126 ? 39.703 -4.635 22.602 1.00 10.24 123 GLY A N 1
ATOM 1289 C CA . GLY A 1 126 ? 39.195 -5.708 23.427 1.00 12.00 123 GLY A CA 1
ATOM 1290 C C . GLY A 1 126 ? 40.188 -6.177 24.475 1.00 13.13 123 GLY A C 1
ATOM 1291 O O . GLY A 1 126 ? 40.156 -7.331 24.885 1.00 16.85 123 GLY A O 1
ATOM 1295 N N . ILE A 1 127 ? 41.078 -5.283 24.903 1.00 8.03 124 ILE A N 1
ATOM 1296 C CA . ILE A 1 127 ? 42.109 -5.603 25.900 1.00 8.82 124 ILE A CA 1
ATOM 1297 C C . ILE A 1 127 ? 41.760 -4.863 27.195 1.00 8.19 124 ILE A C 1
ATOM 1298 O O . ILE A 1 127 ? 41.419 -3.702 27.163 1.00 9.00 124 ILE A O 1
ATOM 1314 N N . PRO A 1 128 ? 41.791 -5.547 28.342 1.00 6.72 125 PRO A N 1
ATOM 1315 C CA . PRO A 1 128 ? 41.543 -4.800 29.590 1.00 5.77 125 PRO A CA 1
ATOM 1316 C C . PRO A 1 128 ? 42.554 -3.693 29.846 1.00 8.57 125 PRO A C 1
ATOM 1317 O O . PRO A 1 128 ? 43.747 -3.865 29.638 1.00 8.30 125 PRO A O 1
ATOM 1328 N N . ILE A 1 129 ? 42.070 -2.560 30.334 1.00 8.77 126 ILE A N 1
ATOM 1329 C CA . ILE A 1 129 ? 42.954 -1.444 30.665 1.00 8.83 126 ILE A CA 1
ATOM 1330 C C . ILE A 1 129 ? 42.683 -0.961 32.096 1.00 8.93 126 ILE A C 1
ATOM 1331 O O . ILE A 1 129 ? 41.551 -0.590 32.472 1.00 8.30 126 ILE A O 1
ATOM 1347 N N . ILE A 1 130 ? 43.747 -1.011 32.879 1.00 8.59 127 ILE A N 1
ATOM 1348 C CA . ILE A 1 130 ? 43.728 -0.607 34.269 1.00 6.65 127 ILE A CA 1
ATOM 1349 C C . ILE A 1 130 ? 44.360 0.775 34.322 1.00 9.42 127 ILE A C 1
ATOM 1350 O O . ILE A 1 130 ? 45.470 0.956 33.838 1.00 7.72 127 ILE A O 1
ATOM 1366 N N . ILE A 1 131 ? 43.669 1.742 34.913 1.00 8.34 128 ILE A N 1
ATOM 1367 C CA . ILE A 1 131 ? 44.219 3.097 35.096 1.00 6.14 128 ILE A CA 1
ATOM 1368 C C . ILE A 1 131 ? 44.763 3.215 36.522 1.00 6.72 128 ILE A C 1
ATOM 1369 O O . ILE A 1 131 ? 44.082 2.913 37.495 1.00 8.56 128 ILE A O 1
ATOM 1385 N N . ALA A 1 132 ? 46.029 3.614 36.629 1.00 8.48 129 ALA A N 1
ATOM 1386 C CA . ALA A 1 132 ? 46.664 3.750 37.919 1.00 7.31 129 ALA A CA 1
ATOM 1387 C C . ALA A 1 132 ? 47.003 5.203 38.243 1.00 6.96 129 ALA A C 1
ATOM 1388 O O . ALA A 1 132 ? 47.584 5.908 37.412 1.00 7.77 129 ALA A O 1
ATOM 1395 N N . ASN A 1 133 ? 46.606 5.598 39.463 1.00 6.30 130 ASN A N 1
ATOM 1396 C CA . ASN A 1 133 ? 47.015 6.804 40.167 1.00 7.59 130 ASN A CA 1
ATOM 1397 C C . ASN A 1 133 ? 46.513 8.148 39.632 1.00 8.25 130 ASN A C 1
ATOM 1398 O O . ASN A 1 133 ? 46.195 9.015 40.424 1.00 8.63 130 ASN A O 1
ATOM 1409 N N . ARG A 1 134 ? 46.441 8.328 38.318 1.00 7.12 131 ARG A N 1
ATOM 1410 C CA . ARG A 1 134 ? 45.859 9.545 37.739 1.00 6.87 131 ARG A CA 1
ATOM 1411 C C . ARG A 1 134 ? 44.545 9.240 37.039 1.00 8.50 131 ARG A C 1
ATOM 1412 O O . ARG A 1 134 ? 44.497 8.447 36.110 1.00 8.43 131 ARG A O 1
ATOM 1433 N N . THR A 1 135 ? 43.496 9.928 37.452 1.00 5.92 132 THR A N 1
ATOM 1434 C CA . THR A 1 135 ? 42.191 9.764 36.851 1.00 9.52 132 THR A CA 1
ATOM 1435 C C . THR A 1 135 ? 41.945 10.906 35.857 1.00 9.84 132 THR A C 1
ATOM 1436 O O . THR A 1 135 ? 42.778 11.796 35.665 1.00 8.94 132 THR A O 1
ATOM 1447 N N . PHE A 1 136 ? 40.788 10.861 35.225 1.00 7.49 133 PHE A N 1
ATOM 1448 C CA . PHE A 1 136 ? 40.426 11.795 34.177 1.00 9.53 133 PHE A CA 1
ATOM 1449 C C . PHE A 1 136 ? 38.950 11.647 33.931 1.00 6.40 133 PHE A C 1
ATOM 1450 O O . PHE A 1 136 ? 38.365 10.611 34.273 1.00 8.50 133 PHE A O 1
ATOM 1467 N N . ASP A 1 137 ? 38.338 12.683 33.347 1.00 8.40 134 ASP A N 1
ATOM 1468 C CA . ASP A 1 137 ? 36.952 12.595 32.928 1.00 12.29 134 ASP A CA 1
ATOM 1469 C C . ASP A 1 137 ? 36.830 11.562 31.828 1.00 14.03 134 ASP A C 1
ATOM 1470 O O . ASP A 1 137 ? 37.429 11.709 30.753 1.00 13.68 134 ASP A O 1
ATOM 1479 N N . GLY A 1 138 ? 36.127 10.473 32.129 1.00 11.86 135 GLY A N 1
ATOM 1480 C CA . GLY A 1 138 ? 36.023 9.362 31.208 1.00 13.27 135 GLY A CA 1
ATOM 1481 C C . GLY A 1 138 ? 36.568 8.067 31.761 1.00 10.22 135 GLY A C 1
ATOM 1482 O O . GLY A 1 138 ? 36.482 7.050 31.105 1.00 10.18 135 GLY A O 1
ATOM 1486 N N . VAL A 1 139 ? 37.125 8.111 32.967 1.00 9.43 136 VAL A N 1
ATOM 1487 C CA . VAL A 1 139 ? 37.782 6.954 33.564 1.00 7.96 136 VAL A CA 1
ATOM 1488 C C . VAL A 1 139 ? 36.863 5.751 33.730 1.00 9.17 136 VAL A C 1
ATOM 1489 O O . VAL A 1 139 ? 37.340 4.615 33.778 1.00 7.94 136 VAL A O 1
ATOM 1502 N N . ASP A 1 140 ? 35.556 5.981 33.818 1.00 8.39 137 ASP A N 1
ATOM 1503 C CA . ASP A 1 140 ? 34.652 4.844 34.014 1.00 7.99 137 ASP A CA 1
ATOM 1504 C C . ASP A 1 140 ? 34.507 4.014 32.738 1.00 9.75 137 ASP A C 1
ATOM 1505 O O . ASP A 1 140 ? 33.833 2.971 32.747 1.00 10.17 137 ASP A O 1
ATOM 1514 N N . GLN A 1 141 ? 35.187 4.416 31.664 1.00 7.86 138 GLN A N 1
ATOM 1515 C CA . GLN A 1 141 ? 35.225 3.604 30.457 1.00 11.05 138 GLN A CA 1
ATOM 1516 C C . GLN A 1 141 ? 36.389 2.617 30.508 1.00 10.92 138 GLN A C 1
ATOM 1517 O O . GLN A 1 141 ? 36.460 1.685 29.712 1.00 10.80 138 GLN A O 1
ATOM 1531 N N . ALA A 1 142 ? 37.293 2.794 31.456 1.00 8.43 139 ALA A N 1
ATOM 1532 C CA . ALA A 1 142 ? 38.386 1.860 31.612 1.00 7.46 139 ALA A CA 1
ATOM 1533 C C . ALA A 1 142 ? 37.897 0.622 32.346 1.00 10.68 139 ALA A C 1
ATOM 1534 O O . ALA A 1 142 ? 36.779 0.590 32.825 1.00 10.91 139 ALA A O 1
ATOM 1541 N N . THR A 1 143 ? 38.728 -0.411 32.428 1.00 7.43 140 THR A N 1
ATOM 1542 C CA . THR A 1 143 ? 38.301 -1.659 33.072 1.00 7.86 140 THR A CA 1
ATOM 1543 C C . THR A 1 143 ? 38.296 -1.521 34.592 1.00 8.35 140 THR A C 1
ATOM 1544 O O . THR A 1 143 ? 37.441 -2.068 35.267 1.00 8.44 140 THR A O 1
ATOM 1555 N N . ALA A 1 144 ? 39.255 -0.770 35.115 1.00 7.87 141 ALA A N 1
ATOM 1556 C CA . ALA A 1 144 ? 39.291 -0.456 36.543 1.00 8.91 141 ALA A CA 1
ATOM 1557 C C . ALA A 1 144 ? 40.219 0.710 36.788 1.00 8.74 141 ALA A C 1
ATOM 1558 O O . ALA A 1 144 ? 41.097 0.975 35.979 1.00 9.42 141 ALA A O 1
ATOM 1565 N N . PHE A 1 145 ? 39.993 1.382 37.917 1.00 7.37 142 PHE A N 1
ATOM 1566 C CA . PHE A 1 145 ? 40.865 2.453 38.415 1.00 7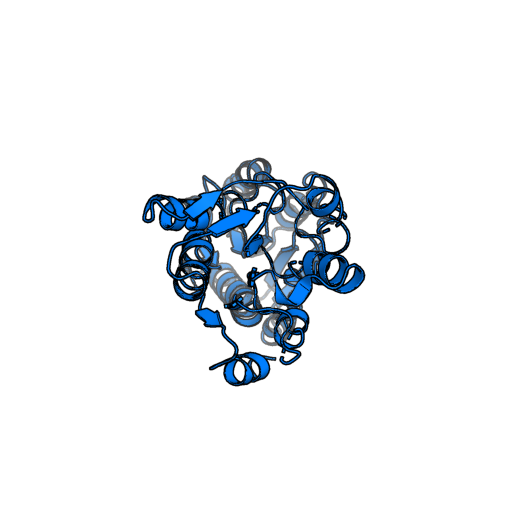.26 142 PHE A CA 1
ATOM 1567 C C . PHE A 1 145 ? 41.430 2.039 39.763 1.00 7.72 142 PHE A C 1
ATOM 1568 O O . PHE A 1 145 ? 40.681 1.568 40.631 1.00 9.68 142 PHE A O 1
ATOM 1585 N N . VAL A 1 146 ? 42.738 2.212 39.910 1.00 7.71 143 VAL A N 1
ATOM 1586 C CA . VAL A 1 146 ? 43.450 1.975 41.168 1.00 6.13 143 VAL A CA 1
ATOM 1587 C C . VAL A 1 146 ? 44.165 3.258 41.554 1.00 7.95 143 VAL A C 1
ATOM 1588 O O . VAL A 1 146 ? 45.055 3.709 40.847 1.00 9.08 143 VAL A O 1
ATOM 1601 N N . GLY A 1 147 ? 43.746 3.859 42.656 1.00 9.80 144 GLY A N 1
ATOM 1602 C CA . GLY A 1 147 ? 44.315 5.129 43.069 1.00 8.36 144 GLY A CA 1
ATOM 1603 C C . GLY A 1 147 ? 43.593 5.690 44.263 1.00 8.31 144 GLY A C 1
ATOM 1604 O O . GLY A 1 147 ? 42.972 4.961 45.006 1.00 11.52 144 GLY A O 1
ATOM 1608 N N . SER A 1 148 ? 43.689 7.006 44.437 1.00 8.29 145 SER A N 1
ATOM 1609 C CA . SER A 1 148 ? 43.134 7.669 45.595 1.00 10.65 145 SER A CA 1
ATOM 1610 C C . SER A 1 148 ? 42.380 8.907 45.155 1.00 12.26 145 SER A C 1
ATOM 1611 O O . SER A 1 148 ? 42.669 9.488 44.115 1.00 13.22 145 SER A O 1
ATOM 1619 N N . GLU A 1 149 ? 41.416 9.316 45.960 1.00 10.17 146 GLU A N 1
ATOM 1620 C CA . GLU A 1 149 ? 40.494 10.377 45.561 1.00 10.87 146 GLU A CA 1
ATOM 1621 C C . GLU A 1 149 ? 41.080 11.758 45.861 1.00 9.32 146 GLU A C 1
ATOM 1622 O O . GLU A 1 149 ? 41.165 12.168 47.017 1.00 10.36 146 GLU A O 1
ATOM 1634 N N . SER A 1 150 ? 41.486 12.462 44.814 1.00 9.29 147 SER A N 1
ATOM 1635 C CA . SER A 1 150 ? 42.287 13.656 44.968 1.00 7.63 147 SER A CA 1
ATOM 1636 C C . SER A 1 150 ? 41.683 14.724 45.859 1.00 9.10 147 SER A C 1
ATOM 1637 O O . SER A 1 150 ? 42.397 15.311 46.678 1.00 8.17 147 SER A O 1
ATOM 1645 N N . ILE A 1 151 ? 40.389 14.997 45.706 1.00 8.08 148 ILE A N 1
ATOM 1646 C CA . ILE A 1 151 ? 39.807 16.091 46.479 1.00 9.05 148 ILE A CA 1
ATOM 1647 C C . ILE A 1 151 ? 39.903 15.802 47.980 1.00 11.64 148 ILE A C 1
ATOM 1648 O O . ILE A 1 151 ? 40.038 16.748 48.766 1.00 9.59 148 ILE A O 1
ATOM 1664 N N . GLN A 1 152 ? 39.873 14.515 48.358 1.00 10.89 149 GLN A N 1
ATOM 1665 C CA . GLN A 1 152 ? 39.991 14.092 49.763 1.00 13.08 149 GLN A CA 1
ATOM 1666 C C . GLN A 1 152 ? 41.342 14.562 50.329 1.00 10.21 149 GLN A C 1
ATOM 1667 O O . GLN A 1 152 ? 41.416 15.042 51.475 1.00 10.98 149 GLN A O 1
ATOM 1681 N N . SER A 1 153 ? 42.412 14.445 49.547 1.00 11.13 150 SER A N 1
ATOM 1682 C CA . SER A 1 153 ? 43.710 14.895 50.054 1.00 9.70 150 SER A CA 1
ATOM 1683 C C . SER A 1 153 ? 43.772 16.425 50.234 1.00 12.00 150 SER A C 1
ATOM 1684 O O . SER A 1 153 ? 44.370 16.910 51.211 1.00 11.96 150 SER A O 1
ATOM 1692 N N . GLY A 1 154 ? 43.143 17.185 49.332 1.00 10.46 151 GLY A N 1
ATOM 1693 C CA . GLY A 1 154 ? 43.113 18.634 49.477 1.00 10.10 151 GLY A CA 1
ATOM 1694 C C . GLY A 1 154 ? 42.257 19.060 50.661 1.00 11.71 151 GLY A C 1
ATOM 1695 O O . GLY A 1 154 ? 42.608 19.995 51.393 1.00 10.16 151 GLY A O 1
ATOM 1699 N N . LEU A 1 155 ? 41.154 18.341 50.895 1.00 9.97 152 LEU A N 1
ATOM 1700 C CA . LEU A 1 155 ? 40.298 18.609 52.054 1.00 10.61 152 LEU A CA 1
ATOM 1701 C C . LEU A 1 155 ? 41.024 18.288 53.367 1.00 10.92 152 LEU A C 1
ATOM 1702 O O . LEU A 1 155 ? 41.000 19.086 54.306 1.00 11.69 152 LEU A O 1
ATOM 1718 N N . LEU A 1 156 ? 41.699 17.149 53.425 1.00 12.87 153 LEU A N 1
ATOM 1719 C CA . LEU A 1 156 ? 42.400 16.736 54.650 1.00 11.21 153 LEU A CA 1
ATOM 1720 C C . LEU A 1 156 ? 43.516 17.707 54.972 1.00 13.73 153 LEU A C 1
ATOM 1721 O O . LEU A 1 156 ? 43.673 18.124 56.116 1.00 13.17 153 LEU A O 1
ATOM 1737 N N . GLN A 1 157 ? 44.283 18.057 53.940 1.00 11.68 154 GLN A N 1
ATOM 1738 C CA . GLN A 1 157 ? 45.413 18.958 54.062 1.00 10.64 154 GLN A CA 1
ATOM 1739 C C . GLN A 1 157 ? 44.981 20.309 54.610 1.00 11.12 154 GLN A C 1
ATOM 1740 O O . GLN A 1 157 ? 45.556 20.827 55.562 1.00 12.18 154 GLN A O 1
ATOM 1771 N N . GLU A 1 159 ? 42.031 21.243 55.918 1.00 14.22 156 GLU A N 1
ATOM 1772 C CA . GLU A 1 159 ? 41.393 21.181 57.230 1.00 14.73 156 GLU A CA 1
ATOM 1773 C C . GLU A 1 159 ? 42.425 21.351 58.349 1.00 17.10 156 GLU A C 1
ATOM 1774 O O . GLU A 1 159 ? 42.200 22.072 59.321 1.00 16.11 156 GLU A O 1
ATOM 1786 N N . GLU A 1 160 ? 43.559 20.679 58.215 1.00 14.55 157 GLU A N 1
ATOM 1787 C CA . GLU A 1 160 ? 44.556 20.706 59.277 1.00 15.46 157 GLU A CA 1
ATOM 1788 C C . GLU A 1 160 ? 45.250 22.068 59.289 1.00 17.92 157 GLU A C 1
ATOM 1789 O O . GLU A 1 160 ? 45.485 22.647 60.358 1.00 17.78 157 GLU A O 1
ATOM 1801 N N . VAL A 1 161 ? 45.547 22.616 58.111 1.00 13.03 158 VAL A N 1
ATOM 1802 C CA . VAL A 1 161 ? 46.173 23.939 58.056 1.00 13.20 158 VAL A CA 1
ATOM 1803 C C . VAL A 1 161 ? 45.253 24.975 58.699 1.00 13.82 158 VAL A C 1
ATOM 1804 O O . VAL A 1 161 ? 45.703 25.839 59.455 1.00 14.33 158 VAL A O 1
ATOM 1817 N N . ALA A 1 162 ? 43.960 24.885 58.409 1.00 15.98 159 ALA A N 1
ATOM 1818 C CA . ALA A 1 162 ? 42.979 25.792 59.012 1.00 14.50 159 ALA A CA 1
ATOM 1819 C C . ALA A 1 162 ? 42.994 25.691 60.545 1.00 15.26 159 ALA A C 1
ATOM 1820 O O . ALA A 1 162 ? 42.950 26.713 61.230 1.00 15.87 159 ALA A O 1
ATOM 1827 N N . LYS A 1 163 ? 43.064 24.472 61.069 1.00 17.14 160 LYS A N 1
ATOM 1828 C CA . LYS A 1 163 ? 43.153 24.292 62.521 1.00 16.03 160 LYS A CA 1
ATOM 1829 C C . LYS A 1 163 ? 44.394 24.965 63.078 1.00 16.43 160 LYS A C 1
ATOM 1830 O O . LYS A 1 163 ? 44.330 25.646 64.106 1.00 19.41 160 LYS A O 1
ATOM 1849 N N . LEU A 1 164 ? 45.517 24.813 62.390 1.00 17.10 161 LEU A N 1
ATOM 1850 C CA . LEU A 1 164 ? 46.763 25.387 62.859 1.00 15.94 161 LEU A CA 1
ATOM 1851 C C . LEU A 1 164 ? 46.728 26.912 62.837 1.00 19.28 161 LEU A C 1
ATOM 1852 O O . LEU A 1 164 ? 47.375 27.565 63.656 1.00 23.72 161 LEU A O 1
ATOM 1868 N N . LEU A 1 165 ? 45.952 27.474 61.915 1.00 17.58 162 LEU A N 1
ATOM 1869 C CA . LEU A 1 165 ? 45.821 28.925 61.781 1.00 18.74 162 LEU A CA 1
ATOM 1870 C C . LEU A 1 165 ? 44.680 29.515 62.616 1.00 19.20 162 LEU A C 1
ATOM 1871 O O . LEU A 1 165 ? 44.470 30.736 62.612 1.00 21.68 162 LEU A O 1
ATOM 1887 N N . ASN A 1 166 ? 43.955 28.664 63.336 1.00 18.23 163 ASN A N 1
ATOM 1888 C CA . ASN A 1 166 ? 42.746 29.088 64.042 1.00 18.54 163 ASN A CA 1
ATOM 1889 C C . ASN A 1 166 ? 41.810 29.823 63.077 1.00 20.03 163 ASN A C 1
ATOM 1890 O O . ASN A 1 166 ? 41.187 30.831 63.410 1.00 18.29 163 ASN A O 1
ATOM 1901 N N . ASN A 1 167 ? 41.734 29.281 61.865 1.00 15.83 164 ASN A N 1
ATOM 1902 C CA . ASN A 1 167 ? 40.841 29.765 60.811 1.00 17.42 164 ASN A CA 1
ATOM 1903 C C . ASN A 1 167 ? 41.115 31.189 60.336 1.00 16.24 164 ASN A C 1
ATOM 1904 O O . ASN A 1 167 ? 40.256 31.830 59.731 1.00 18.24 164 ASN A O 1
ATOM 191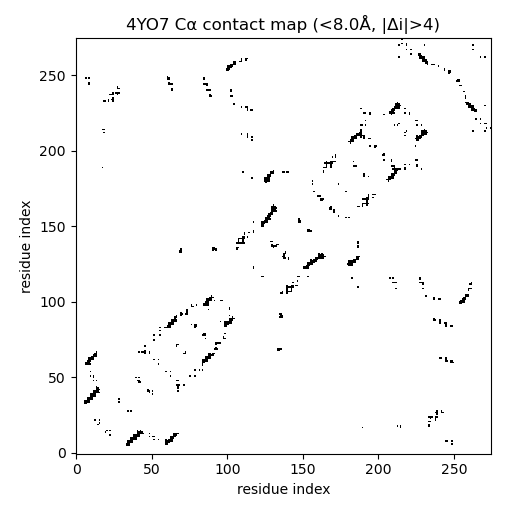5 N N . GLU A 1 168 ? 42.328 31.675 60.573 1.00 17.25 165 GLU A N 1
ATOM 1916 C CA . GLU A 1 168 ? 42.696 33.011 60.128 1.00 17.98 165 GLU A CA 1
ATOM 1917 C C . GLU A 1 168 ? 44.057 33.010 59.468 1.00 14.83 165 GLU A C 1
ATOM 1918 O O . GLU A 1 168 ? 45.054 32.647 60.090 1.00 19.81 165 GLU A O 1
ATOM 1930 N N . GLY A 1 169 ? 44.105 33.470 58.225 1.00 16.21 166 GLY A N 1
ATOM 1931 C CA . GLY A 1 169 ? 45.378 33.564 57.533 1.00 20.76 166 GLY A CA 1
ATOM 1932 C C . GLY A 1 169 ? 45.284 33.757 56.039 1.00 16.36 166 GLY A C 1
ATOM 1933 O O . GLY A 1 169 ? 44.286 33.414 55.401 1.00 16.29 166 GLY A O 1
ATOM 1937 N N . ASN A 1 170 ? 46.364 34.311 55.496 1.00 13.16 167 ASN A N 1
ATOM 1938 C CA . ASN A 1 170 ? 46.561 34.451 54.064 1.00 12.36 167 ASN A CA 1
ATOM 1939 C C . ASN A 1 170 ? 47.212 33.195 53.505 1.00 11.90 167 ASN A C 1
ATOM 1940 O O . ASN A 1 170 ? 48.266 32.794 53.974 1.00 13.87 167 ASN A O 1
ATOM 1951 N N . ILE A 1 171 ? 46.563 32.577 52.530 1.00 11.00 168 ILE A N 1
ATOM 1952 C CA . ILE A 1 171 ? 47.000 31.292 52.007 1.00 10.87 168 ILE A CA 1
ATOM 1953 C C . ILE A 1 171 ? 47.597 31.482 50.619 1.00 12.49 168 ILE A C 1
ATOM 1954 O O . ILE A 1 171 ? 47.009 32.170 49.788 1.00 11.38 168 ILE A O 1
ATOM 1970 N N . ALA A 1 172 ? 48.761 30.874 50.372 1.00 10.76 169 ALA A N 1
ATOM 1971 C CA . ALA A 1 172 ? 49.354 30.782 49.040 1.00 9.46 169 ALA A CA 1
ATOM 1972 C C . ALA A 1 172 ? 49.274 29.322 48.602 1.00 12.57 169 ALA A C 1
ATOM 1973 O O . ALA A 1 172 ? 49.784 28.442 49.296 1.00 11.15 169 ALA A O 1
ATOM 1980 N N . ILE A 1 173 ? 48.588 29.070 47.489 1.00 9.59 170 ILE A N 1
ATOM 1981 C CA . ILE A 1 173 ? 48.400 27.718 46.976 1.00 10.15 170 ILE A CA 1
ATOM 1982 C C . ILE A 1 173 ? 49.332 27.457 45.806 1.00 8.06 170 ILE A C 1
ATOM 1983 O O . ILE A 1 173 ? 49.329 28.220 44.834 1.00 9.79 170 ILE A O 1
ATOM 2016 N N . ASP A 1 175 ? 49.718 25.165 42.875 1.00 7.95 172 ASP A N 1
ATOM 2017 C CA . ASP A 1 175 ? 49.173 24.198 41.925 1.00 8.12 172 ASP A CA 1
ATOM 2018 C C . ASP A 1 175 ? 50.254 23.294 41.378 1.00 7.68 172 ASP A C 1
ATOM 2019 O O . ASP A 1 175 ? 51.396 23.722 41.093 1.00 8.57 172 ASP A O 1
ATOM 2028 N N . GLY A 1 176 ? 49.899 22.032 41.212 1.00 7.20 173 GLY A N 1
ATOM 2029 C CA . GLY A 1 176 ? 50.737 21.107 40.488 1.00 7.35 173 GLY A CA 1
ATOM 2030 C C . GLY A 1 176 ? 50.614 21.293 38.976 1.00 8.56 173 GLY A C 1
ATOM 2031 O O . GLY A 1 176 ? 50.301 22.402 38.481 1.00 8.22 173 GLY A O 1
ATOM 2035 N N . GLU A 1 177 ? 50.893 20.226 38.241 1.00 8.61 174 GLU A N 1
ATOM 2036 C CA . GLU A 1 177 ? 50.864 20.282 36.782 1.00 10.57 174 GLU A CA 1
ATOM 2037 C C . GLU A 1 177 ? 49.448 20.595 36.295 1.00 9.79 174 GLU A C 1
ATOM 2038 O O . GLU A 1 177 ? 48.471 19.873 36.567 1.00 9.11 174 GLU A O 1
ATOM 2050 N N . LEU A 1 178 ? 49.325 21.731 35.626 1.00 9.43 175 LEU A N 1
ATOM 2051 C CA . LEU A 1 178 ? 48.019 22.273 35.341 1.00 7.97 175 LEU A CA 1
ATOM 2052 C C . LEU A 1 178 ? 47.235 21.365 34.418 1.00 8.41 175 LEU A C 1
ATOM 2053 O O . LEU A 1 178 ? 47.703 20.934 33.340 1.00 9.81 175 LEU A O 1
ATOM 2069 N N . GLY A 1 179 ? 46.026 21.102 34.877 1.00 6.77 176 GLY A N 1
ATOM 2070 C CA . GLY A 1 179 ? 45.087 20.250 34.172 1.00 8.42 176 GLY A CA 1
ATOM 2071 C C . GLY A 1 179 ? 45.113 18.778 34.579 1.00 8.78 176 GLY A C 1
ATOM 2072 O O . GLY A 1 179 ? 44.242 18.015 34.139 1.00 8.42 176 GLY A O 1
ATOM 2076 N N . HIS A 1 180 ? 46.104 18.361 35.356 1.00 7.87 177 HIS A N 1
ATOM 2077 C CA . HIS A 1 180 ? 46.020 17.041 35.975 1.00 7.35 177 HIS A CA 1
ATOM 2078 C C . HIS A 1 180 ? 44.807 17.058 36.897 1.00 8.05 177 HIS A C 1
ATOM 2079 O O . HIS A 1 180 ? 44.547 18.059 37.564 1.00 6.53 177 HIS A O 1
ATOM 2093 N N . GLU A 1 181 ? 44.078 15.946 36.985 1.00 6.85 178 GLU A N 1
ATOM 2094 C CA . GLU A 1 181 ? 42.957 15.913 37.913 1.00 7.00 178 GLU A CA 1
ATOM 2095 C C . GLU A 1 181 ? 43.416 16.145 39.343 1.00 7.26 178 GLU A C 1
ATOM 2096 O O . GLU A 1 181 ? 42.702 16.774 40.135 1.00 8.99 178 GLU A O 1
ATOM 2108 N N . ALA A 1 182 ? 44.621 15.672 39.680 1.00 7.17 179 ALA A N 1
ATOM 2109 C CA . ALA A 1 182 ? 45.101 15.830 41.058 1.00 7.11 179 ALA A CA 1
ATOM 2110 C C . ALA A 1 182 ? 45.333 17.309 41.374 1.00 9.36 179 ALA A C 1
ATOM 2111 O O . ALA A 1 182 ? 45.087 17.746 42.487 1.00 8.12 179 ALA A O 1
ATOM 2118 N N . GLN A 1 183 ? 45.749 18.085 40.373 1.00 6.62 180 GLN A N 1
ATOM 2119 C CA . GLN A 1 183 ? 45.949 19.509 40.560 1.00 6.51 180 GLN A CA 1
ATOM 2120 C C . GLN A 1 183 ? 44.604 20.174 40.746 1.00 6.95 180 GLN A C 1
ATOM 2121 O O . GLN A 1 183 ? 44.386 20.886 41.746 1.00 7.61 180 GLN A O 1
ATOM 2135 N N . ILE A 1 184 ? 43.691 19.943 39.803 1.00 6.82 181 ILE A N 1
ATOM 2136 C CA . ILE A 1 184 ? 42.405 20.594 39.823 1.00 6.69 181 ILE A CA 1
ATOM 2137 C C . ILE A 1 184 ? 41.699 20.296 41.135 1.00 9.93 181 ILE A C 1
ATOM 2138 O O . ILE A 1 184 ? 41.142 21.199 41.784 1.00 9.00 181 ILE A O 1
ATOM 2171 N N . ARG A 1 186 ? 42.862 18.718 44.103 1.00 8.33 183 ARG A N 1
ATOM 2172 C CA . ARG A 1 186 ? 43.500 19.056 45.381 1.00 9.37 183 ARG A CA 1
ATOM 2173 C C . ARG A 1 186 ? 43.258 20.524 45.699 1.00 7.51 183 ARG A C 1
ATOM 2174 O O . ARG A 1 186 ? 42.856 20.881 46.812 1.00 10.21 183 ARG A O 1
ATOM 2195 N N . THR A 1 187 ? 43.456 21.381 44.710 1.00 7.66 184 THR A N 1
ATOM 2196 C CA . THR A 1 187 ? 43.194 22.794 44.906 1.00 9.24 184 THR A CA 1
ATOM 2197 C C . THR A 1 187 ? 41.731 23.080 45.171 1.00 9.71 184 THR A C 1
ATOM 2198 O O . THR A 1 187 ? 41.432 23.946 45.979 1.00 9.35 184 THR A O 1
ATOM 2209 N N . GLU A 1 188 ? 40.829 22.343 44.528 1.00 7.86 185 GLU A N 1
ATOM 2210 C CA . GLU A 1 188 ? 39.404 22.513 44.797 1.00 8.23 185 GLU A CA 1
ATOM 2211 C C . GLU A 1 188 ? 39.086 22.138 46.254 1.00 10.47 185 GLU A C 1
ATOM 2212 O O . GLU A 1 188 ? 38.325 22.850 46.932 1.00 12.14 185 GLU A O 1
ATOM 2224 N N . GLY A 1 189 ? 39.696 21.071 46.754 1.00 10.91 186 GLY A N 1
ATOM 2225 C CA . GLY A 1 189 ? 39.498 20.673 48.138 1.00 10.98 186 GLY A CA 1
ATOM 2226 C C . GLY A 1 189 ? 40.035 21.747 49.071 1.00 10.92 186 GLY A C 1
ATOM 2227 O O . GLY A 1 189 ? 39.399 22.085 50.067 1.00 11.62 186 GLY A O 1
ATOM 2231 N N . ASN A 1 190 ? 41.216 22.273 48.756 1.00 9.86 187 ASN A N 1
ATOM 2232 C CA . ASN A 1 190 ? 41.754 23.382 49.547 1.00 9.51 187 ASN A CA 1
ATOM 2233 C C . ASN A 1 190 ? 40.743 24.530 49.603 1.00 12.01 187 ASN A C 1
ATOM 2234 O O . ASN A 1 190 ? 40.427 25.067 50.670 1.00 11.17 187 ASN A O 1
ATOM 2245 N N . LYS A 1 191 ? 40.257 24.931 48.426 1.00 10.98 188 LYS A N 1
ATOM 2246 C CA . LYS A 1 191 ? 39.356 26.074 48.361 1.00 9.14 188 LYS A CA 1
ATOM 2247 C C . LYS A 1 191 ? 38.014 25.831 49.043 1.00 13.22 188 LYS A C 1
ATOM 2248 O O . LYS A 1 191 ? 37.394 26.779 49.535 1.00 14.28 188 LYS A O 1
ATOM 2267 N N . GLN A 1 192 ? 37.554 24.587 49.085 1.00 12.12 189 GLN A N 1
ATOM 2268 C CA . GLN A 1 192 ? 36.290 24.298 49.763 1.00 11.10 189 GLN A CA 1
ATOM 2269 C C . GLN A 1 192 ? 36.432 24.543 51.258 1.00 16.91 189 GLN A C 1
ATOM 2270 O O . GLN A 1 192 ? 35.483 25.031 51.896 1.00 17.21 189 GLN A O 1
ATOM 2284 N N . ILE A 1 193 ? 37.608 24.247 51.815 1.00 13.93 190 ILE A N 1
ATOM 2285 C CA . ILE A 1 193 ? 37.846 24.499 53.236 1.00 13.98 190 ILE A CA 1
ATOM 2286 C C . ILE A 1 193 ? 38.016 25.997 53.445 1.00 11.35 190 ILE A C 1
ATOM 2287 O O . ILE A 1 193 ? 37.520 26.579 54.419 1.00 16.35 190 ILE A O 1
ATOM 2303 N N . ILE A 1 194 ? 38.732 26.641 52.539 1.00 11.50 191 ILE A N 1
ATOM 2304 C CA . ILE A 1 194 ? 39.014 28.054 52.692 1.00 11.40 191 ILE A CA 1
ATOM 2305 C C . ILE A 1 194 ? 37.703 28.841 52.655 1.00 17.15 191 ILE A C 1
ATOM 2306 O O . ILE A 1 194 ? 37.546 29.820 53.379 1.00 16.24 191 ILE A O 1
ATOM 2322 N N . GLU A 1 195 ? 36.755 28.391 51.833 1.00 13.55 192 GLU A N 1
ATOM 2323 C CA . GLU A 1 195 ? 35.471 29.083 51.671 1.00 14.28 192 GLU A CA 1
ATOM 2324 C C . GLU A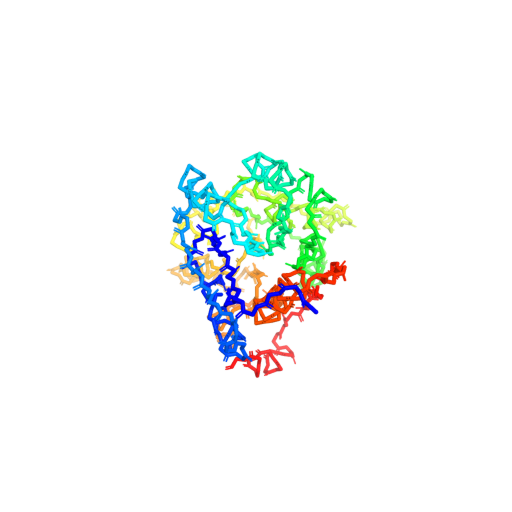 1 195 ? 34.558 28.900 52.894 1.00 13.93 192 GLU A C 1
ATOM 2325 O O . GLU A 1 195 ? 33.604 29.660 53.081 1.00 17.99 192 GLU A O 1
ATOM 2337 N N . GLU A 1 196 ? 34.876 27.911 53.724 1.00 13.42 193 GLU A N 1
ATOM 2338 C CA . GLU A 1 196 ? 34.172 27.673 54.982 1.00 13.60 193 GLU A CA 1
ATOM 2339 C C . GLU A 1 196 ? 34.553 28.651 56.095 1.00 15.91 193 GLU A C 1
ATOM 2340 O O . GLU A 1 196 ? 33.892 28.658 57.144 1.00 21.46 193 GLU A O 1
ATOM 2352 N N . HIS A 1 1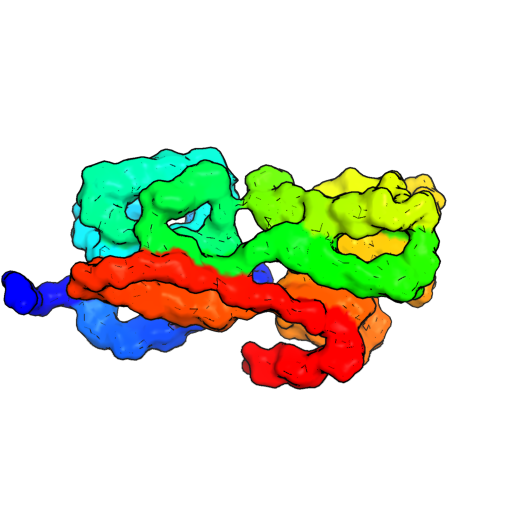97 ? 35.577 29.487 55.872 1.00 16.29 194 HIS A N 1
ATOM 2353 C CA . HIS A 1 197 ? 36.107 30.351 56.934 1.00 20.37 194 HIS A CA 1
ATOM 2354 C C . HIS A 1 197 ? 36.430 31.770 56.479 1.00 20.14 194 HIS A C 1
ATOM 2355 O O . HIS A 1 197 ? 37.321 31.984 55.680 1.00 15.30 194 HIS A O 1
ATOM 2369 N N . ASP A 1 198 ? 35.710 32.753 57.010 1.00 16.66 195 ASP A N 1
ATOM 2370 C CA . ASP A 1 198 ? 35.855 34.117 56.517 1.00 18.20 195 ASP A CA 1
ATOM 2371 C C . ASP A 1 198 ? 37.267 34.680 56.694 1.00 17.71 195 ASP A C 1
ATOM 2372 O O . ASP A 1 198 ? 37.699 35.510 55.893 1.00 19.21 195 ASP A O 1
ATOM 2381 N N . GLY A 1 199 ? 37.992 34.217 57.711 1.00 17.99 196 GLY A N 1
ATOM 2382 C CA . GLY A 1 199 ? 39.342 34.706 57.972 1.00 16.82 196 GLY A CA 1
ATOM 2383 C C . GLY A 1 199 ? 40.426 34.053 57.130 1.00 16.85 196 GLY A C 1
ATOM 2384 O O . GLY A 1 199 ? 41.590 34.475 57.181 1.00 20.66 196 GLY A O 1
ATOM 2388 N N . LEU A 1 200 ? 40.055 33.029 56.362 1.00 14.62 197 LEU A N 1
ATOM 2389 C CA . LEU A 1 200 ? 40.978 32.383 55.425 1.00 17.03 197 LEU A CA 1
ATOM 2390 C C . LEU A 1 200 ? 40.756 32.942 54.026 1.00 15.53 197 LEU A C 1
ATOM 2391 O O . LEU A 1 200 ? 39.625 33.0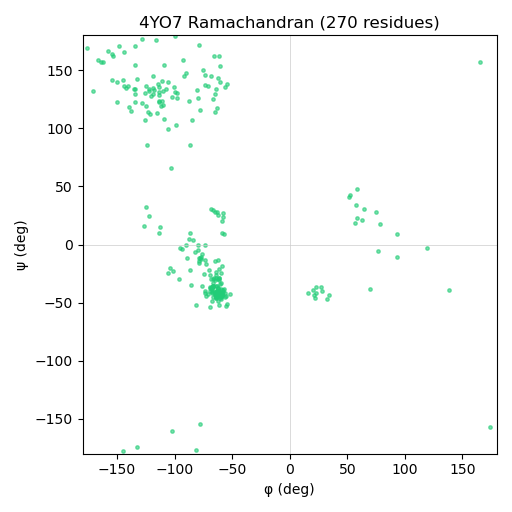20 53.544 1.00 14.85 197 LEU A O 1
ATOM 2407 N N . GLU A 1 201 ? 41.844 33.344 53.391 1.00 13.81 198 GLU A N 1
ATOM 2408 C CA . GLU A 1 201 ? 41.771 33.941 52.070 1.00 18.70 198 GLU A CA 1
ATOM 2409 C C . GLU A 1 201 ? 42.953 33.490 51.219 1.00 15.06 198 GLU A C 1
ATOM 2410 O O . GLU A 1 201 ? 44.094 33.504 51.673 1.00 16.94 198 GLU A O 1
ATOM 2422 N N . VAL A 1 202 ? 42.671 33.114 49.978 1.00 13.36 199 VAL A N 1
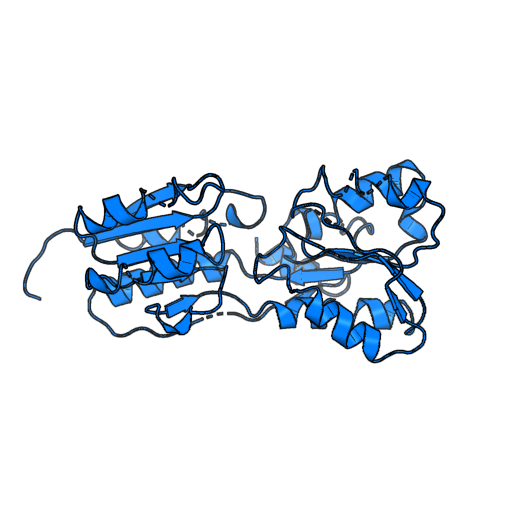ATOM 2423 C CA . VAL A 1 202 ? 43.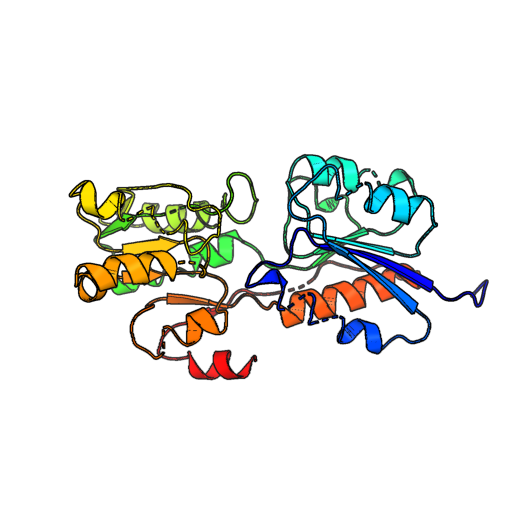727 32.817 49.013 1.00 11.86 199 VAL A CA 1
ATOM 2424 C C . VAL A 1 202 ? 44.279 34.136 48.494 1.00 16.25 199 VAL A C 1
ATOM 2425 O O . VAL A 1 202 ? 43.556 34.919 47.860 1.00 16.75 199 VAL A O 1
ATOM 2438 N N . VAL A 1 203 ? 45.550 34.405 48.784 1.00 12.50 200 VAL A N 1
ATOM 2439 C CA . VAL A 1 203 ? 46.175 35.646 48.335 1.00 10.46 200 VAL A CA 1
ATOM 2440 C C . VAL A 1 203 ? 47.120 35.442 47.147 1.00 12.19 200 VAL A C 1
ATOM 2441 O O . VAL A 1 203 ? 47.406 36.393 46.426 1.00 13.86 200 VAL A O 1
ATOM 2454 N N . LEU A 1 204 ? 47.581 34.210 46.947 1.00 11.17 201 LEU A N 1
ATOM 2455 C CA . LEU A 1 204 ? 48.485 33.874 45.851 1.00 12.60 201 LEU A CA 1
ATOM 2456 C C . LEU A 1 204 ? 48.129 32.479 45.383 1.00 11.02 201 LEU A C 1
ATOM 2457 O O . LEU A 1 204 ? 47.809 31.610 46.198 1.00 11.52 201 LEU A O 1
ATOM 2473 N N . GLN A 1 205 ? 48.181 32.271 44.073 1.00 10.69 202 GLN A N 1
ATOM 2474 C CA . GLN A 1 205 ? 47.969 30.946 43.511 1.00 12.88 202 GLN A CA 1
ATOM 2475 C C . GLN A 1 205 ? 48.772 30.862 42.231 1.00 14.43 202 GLN A C 1
ATOM 2476 O O . GLN A 1 205 ? 48.587 31.668 41.324 1.00 10.22 202 GLN A O 1
ATOM 2490 N N . GLY A 1 206 ? 49.666 29.887 42.173 1.00 8.03 203 GLY A N 1
ATOM 2491 C CA . GLY A 1 206 ? 50.484 29.686 41.009 1.00 7.53 203 GLY A CA 1
ATOM 2492 C C . GLY A 1 206 ? 50.923 28.247 40.912 1.00 9.65 203 GLY A C 1
ATOM 2493 O O . GLY A 1 206 ? 50.859 27.524 41.895 1.00 10.06 203 GLY A O 1
ATOM 2497 N N . THR A 1 207 ? 51.401 27.848 39.740 1.00 8.34 204 THR A N 1
ATOM 2498 C CA . THR A 1 207 ? 51.847 26.465 39.534 1.00 7.42 204 THR A CA 1
ATOM 2499 C C . THR A 1 207 ? 53.369 26.322 39.616 1.00 10.61 204 THR A C 1
ATOM 2500 O O . THR A 1 207 ? 54.144 27.123 39.057 1.00 10.98 204 THR A O 1
ATOM 2511 N N . ALA A 1 208 ? 53.798 25.282 40.317 1.00 8.72 205 ALA A N 1
ATOM 2512 C CA . ALA A 1 208 ? 55.214 24.892 40.321 1.00 7.84 205 ALA A CA 1
ATOM 2513 C C . ALA A 1 208 ? 55.364 23.444 39.832 1.00 7.75 205 ALA A C 1
ATOM 2514 O O . ALA A 1 208 ? 56.366 22.779 40.085 1.00 9.28 205 ALA A O 1
ATOM 2521 N N . LYS A 1 209 ? 54.386 22.999 39.046 1.00 8.43 206 LYS A N 1
ATOM 2522 C CA . LYS A 1 209 ? 54.563 21.867 38.142 1.00 11.43 206 LYS A CA 1
ATOM 2523 C C . LYS A 1 209 ? 55.008 20.576 38.839 1.00 7.55 206 LYS A C 1
ATOM 2524 O O . LYS A 1 209 ? 55.726 19.776 38.256 1.00 9.42 206 LYS A O 1
ATOM 2543 N N . PHE A 1 210 ? 54.530 20.374 40.064 1.00 8.92 207 PHE A N 1
ATOM 2544 C CA . PHE A 1 210 ? 54.866 19.224 40.918 1.00 7.76 207 PHE A CA 1
ATOM 2545 C C . PHE A 1 210 ? 56.360 19.073 41.168 1.00 8.41 207 PHE A C 1
ATOM 2546 O O . PHE A 1 210 ? 56.807 17.995 41.614 1.00 13.78 207 PHE A O 1
ATOM 2563 N N . ASP A 1 211 ? 57.124 20.152 40.947 1.00 8.47 208 ASP A N 1
ATOM 2564 C CA . ASP A 1 211 ? 58.588 20.103 40.931 1.00 9.05 208 ASP A CA 1
ATOM 2565 C C . ASP A 1 211 ? 59.241 20.890 42.085 1.00 10.23 208 ASP A C 1
ATOM 2566 O O . ASP A 1 211 ? 58.813 22.001 42.418 1.00 10.31 208 ASP A O 1
ATOM 2575 N N . ARG A 1 212 ? 60.242 20.294 42.724 1.00 10.66 209 ARG A N 1
ATOM 2576 C CA . ARG A 1 212 ? 60.943 20.943 43.843 1.00 11.42 209 ARG A CA 1
ATOM 2577 C C . ARG A 1 212 ? 61.653 22.226 43.454 1.00 12.67 209 ARG A C 1
ATOM 2578 O O . ARG A 1 212 ? 61.522 23.242 44.130 1.00 11.49 209 ARG A O 1
ATOM 2599 N N . SER A 1 213 ? 62.419 22.198 42.371 1.00 13.95 210 SER A N 1
ATOM 2600 C CA . SER A 1 213 ? 63.174 23.388 42.008 1.00 13.90 210 SER A CA 1
ATOM 2601 C C . SER A 1 213 ? 62.215 24.510 41.576 1.00 11.81 210 SER A C 1
ATOM 2602 O O . SER A 1 213 ? 62.451 25.686 41.875 1.00 14.47 210 SER A O 1
ATOM 2610 N N . GLU A 1 214 ? 61.124 24.162 40.895 1.00 11.12 211 GLU A N 1
ATOM 2611 C CA . GLU A 1 214 ? 60.123 25.174 40.519 1.00 11.87 211 GLU A CA 1
ATOM 2612 C C . GLU A 1 214 ? 59.405 25.725 41.757 1.00 14.07 211 GLU A C 1
ATOM 2613 O O . GLU A 1 214 ? 59.079 26.915 41.826 1.00 9.95 211 GLU A O 1
ATOM 2625 N N . GLY A 1 215 ? 59.130 24.859 42.734 1.00 10.63 212 GLY A N 1
ATOM 2626 C CA . GLY A 1 215 ? 58.576 25.305 43.998 1.00 12.78 212 GLY A CA 1
ATOM 2627 C C . GLY A 1 215 ? 59.477 26.323 44.682 1.00 12.94 212 GLY A C 1
ATOM 2628 O O . GLY A 1 215 ? 58.993 27.307 45.232 1.00 12.13 212 GLY A O 1
ATOM 2649 N N . ARG A 1 217 ? 61.598 28.378 43.183 1.00 11.41 214 ARG A N 1
ATOM 2650 C CA . ARG A 1 217 ? 61.608 29.599 42.391 1.00 11.51 214 ARG A CA 1
ATOM 2651 C C . ARG A 1 217 ? 60.325 30.357 42.614 1.00 11.05 214 ARG A C 1
ATOM 2652 O O . ARG A 1 217 ? 60.348 31.557 42.832 1.00 13.63 214 ARG A O 1
ATOM 2673 N N . LEU A 1 218 ? 59.200 29.650 42.621 1.00 11.35 215 LEU A N 1
ATOM 2674 C CA . LEU A 1 218 ? 57.928 30.285 42.837 1.00 9.98 215 LEU A CA 1
ATOM 2675 C C . LEU A 1 218 ? 57.889 30.932 44.215 1.00 10.38 215 LEU A C 1
ATOM 2676 O O . LEU A 1 218 ? 57.477 32.081 44.358 1.00 11.14 215 LEU A O 1
ATOM 2709 N N . GLU A 1 220 ? 60.368 31.982 45.995 1.00 12.20 217 GLU A N 1
ATOM 2710 C CA . GLU A 1 220 ? 61.258 33.133 45.934 1.00 13.77 217 GLU A CA 1
ATOM 2711 C C . GLU A 1 220 ? 60.534 34.349 45.359 1.00 15.16 217 GLU A C 1
ATOM 2712 O O . GLU A 1 220 ? 60.645 35.460 45.903 1.00 16.83 217 GLU A O 1
ATOM 2724 N N . ASN A 1 221 ? 59.817 34.145 44.257 1.00 13.05 218 ASN A N 1
ATOM 2725 C CA . ASN A 1 221 ? 59.087 35.225 43.609 1.00 13.66 218 ASN A CA 1
ATOM 2726 C C . ASN A 1 221 ? 57.974 35.747 44.508 1.00 14.36 218 ASN A C 1
ATOM 2727 O O . ASN A 1 221 ? 57.751 36.955 44.615 1.00 15.60 218 ASN A O 1
ATOM 2738 N N . TRP A 1 222 ? 57.288 34.839 45.183 1.00 11.86 219 TRP A N 1
ATOM 2739 C CA . TRP A 1 222 ? 56.242 35.237 46.093 1.00 12.90 219 TRP A CA 1
ATOM 2740 C C . TRP A 1 222 ? 56.784 36.072 47.246 1.00 14.63 219 TRP A C 1
ATOM 2741 O O . TRP A 1 222 ? 56.160 37.051 47.651 1.00 18.29 219 TRP A O 1
ATOM 2762 N N . LEU A 1 223 ? 57.936 35.672 47.769 1.00 14.20 220 LEU A N 1
ATOM 2763 C CA . LEU A 1 223 ? 58.593 36.403 48.838 1.00 15.93 220 LEU A CA 1
ATOM 2764 C C . LEU A 1 223 ? 58.963 37.805 48.368 1.00 21.21 220 LEU A C 1
ATOM 2765 O O . LEU A 1 223 ? 58.865 38.775 49.132 1.00 21.33 220 LEU A O 1
ATOM 2781 N N . ASN A 1 224 ? 59.383 37.924 47.115 1.00 19.00 221 ASN A N 1
ATOM 2782 C CA . ASN A 1 224 ? 59.808 39.217 46.588 1.00 19.20 221 ASN A CA 1
ATOM 2783 C C . ASN A 1 224 ? 58.642 40.137 46.242 1.00 24.52 221 ASN A C 1
ATOM 2784 O O . ASN A 1 224 ? 58.839 41.319 45.963 1.00 36.22 221 ASN A O 1
ATOM 2795 N N . SER A 1 225 ? 57.436 39.600 46.252 1.00 19.36 222 SER A N 1
ATOM 2796 C CA . SER A 1 225 ? 56.241 40.390 45.995 1.00 22.71 222 SER A CA 1
ATOM 2797 C C . SER A 1 225 ? 55.818 41.191 47.228 1.00 29.35 222 SER A C 1
ATOM 2798 O O . SER A 1 225 ? 54.999 42.093 47.129 1.00 31.22 222 SER A O 1
ATOM 2806 N N . GLY A 1 226 ? 56.367 40.849 48.389 1.00 26.64 223 GLY A N 1
ATOM 2807 C CA . GLY A 1 226 ? 56.000 41.514 49.623 1.00 27.17 223 GLY A CA 1
ATOM 2808 C C . GLY A 1 226 ? 54.650 41.095 50.196 1.00 33.50 223 GLY A C 1
ATOM 2809 O O . GLY A 1 226 ? 54.289 41.519 51.299 1.00 29.86 223 GLY A O 1
ATOM 2813 N N . THR A 1 227 ? 53.908 40.270 49.456 1.00 31.80 224 THR A N 1
ATOM 2814 C CA . THR A 1 227 ? 52.612 39.756 49.904 1.00 26.89 224 THR A CA 1
ATOM 2815 C C . THR A 1 227 ? 52.750 39.041 51.237 1.00 28.67 224 THR A C 1
ATOM 2816 O O . THR A 1 227 ? 53.676 38.265 51.424 1.00 22.17 224 THR A O 1
ATOM 2827 N N . GLU A 1 228 ? 51.834 39.296 52.163 1.00 17.41 225 GLU A N 1
ATOM 2828 C CA . GLU A 1 228 ? 51.872 38.622 53.459 1.00 17.85 225 GLU A CA 1
ATOM 2829 C C . GLU A 1 228 ? 51.276 37.228 53.313 1.00 20.11 225 GLU A C 1
ATOM 2830 O O . GLU A 1 228 ? 50.174 37.078 52.799 1.00 20.01 225 GLU A O 1
ATOM 2842 N N . ILE A 1 229 ? 52.040 36.223 53.741 1.00 16.52 226 ILE A N 1
ATOM 2843 C CA . ILE A 1 229 ? 51.656 34.817 53.612 1.00 14.46 226 ILE A CA 1
ATOM 2844 C C . ILE A 1 229 ? 51.717 34.149 54.986 1.00 14.45 226 ILE A C 1
ATOM 2845 O O . ILE A 1 229 ? 52.717 34.252 55.681 1.00 20.86 226 ILE A O 1
ATOM 2861 N N . ASP A 1 230 ? 50.660 33.444 55.365 1.00 14.45 227 ASP A N 1
ATOM 2862 C CA . ASP A 1 230 ? 50.642 32.736 56.635 1.00 13.70 227 ASP A CA 1
ATOM 2863 C C . ASP A 1 230 ? 50.805 31.232 56.448 1.00 13.57 227 ASP A C 1
ATOM 2864 O O . ASP A 1 230 ? 51.277 30.550 57.354 1.00 15.52 227 ASP A O 1
ATOM 2873 N N . ALA A 1 231 ? 50.443 30.731 55.269 1.00 15.08 228 ALA A N 1
ATOM 2874 C CA . ALA A 1 231 ? 50.585 29.308 54.935 1.00 12.01 228 ALA A CA 1
ATOM 2875 C C . ALA A 1 231 ? 50.804 29.132 53.454 1.00 12.79 228 ALA A C 1
ATOM 2876 O O . ALA A 1 231 ? 50.185 29.821 52.637 1.00 13.69 228 ALA A O 1
ATOM 2883 N N . VAL A 1 232 ? 51.695 28.198 53.134 1.00 11.41 229 VAL A N 1
ATOM 2884 C CA . VAL A 1 232 ? 51.953 27.781 51.770 1.00 10.31 229 VAL A CA 1
ATOM 2885 C C . VAL A 1 232 ? 51.429 26.363 51.674 1.00 10.29 229 VAL A C 1
ATOM 2886 O O . VAL A 1 232 ? 51.878 25.488 52.405 1.00 12.80 229 VAL A O 1
ATOM 2899 N N . VAL A 1 233 ? 50.456 26.155 50.799 1.00 9.44 230 VAL A N 1
ATOM 2900 C CA . VAL A 1 233 ? 49.746 24.895 50.713 1.00 9.20 230 VAL A CA 1
ATOM 2901 C C . VAL A 1 233 ? 49.939 24.361 49.299 1.00 8.67 230 VAL A C 1
ATOM 2902 O O . VAL A 1 233 ? 49.466 24.956 48.329 1.00 10.02 230 VAL A O 1
ATOM 2915 N N . ALA A 1 234 ? 50.665 23.256 49.195 1.00 8.69 231 ALA A N 1
ATOM 2916 C CA . ALA A 1 234 ? 51.109 22.745 47.898 1.00 10.51 231 ALA A CA 1
ATOM 2917 C C . ALA A 1 234 ? 50.412 21.459 47.532 1.00 8.82 231 ALA A C 1
ATOM 2918 O O . ALA A 1 234 ? 50.202 20.594 48.378 1.00 8.88 231 ALA A O 1
ATOM 2925 N N . ASN A 1 235 ? 50.072 21.320 46.256 1.00 9.24 232 ASN A N 1
ATOM 2926 C CA . ASN A 1 235 ? 49.452 20.105 45.758 1.00 9.70 232 ASN A CA 1
ATOM 2927 C C . ASN A 1 235 ? 50.333 18.838 45.918 1.00 7.78 232 ASN A C 1
ATOM 2928 O O . ASN A 1 235 ? 49.810 17.716 45.775 1.00 8.84 232 ASN A O 1
ATOM 2939 N N . ASN A 1 236 ? 51.660 18.975 46.075 1.00 8.02 233 ASN A N 1
ATOM 2940 C CA . ASN A 1 236 ? 52.456 17.814 46.459 1.00 8.40 233 ASN A CA 1
ATOM 2941 C C . ASN A 1 236 ? 53.657 18.174 47.302 1.00 8.89 233 ASN A C 1
ATOM 2942 O O . ASN A 1 236 ? 53.996 19.345 47.487 1.00 9.93 233 ASN A O 1
ATOM 2953 N N . ASP A 1 237 ? 54.285 17.142 47.830 1.00 9.35 234 ASP A N 1
ATOM 2954 C CA . ASP A 1 237 ? 55.403 17.328 48.741 1.00 9.97 234 ASP A CA 1
ATOM 2955 C C . ASP A 1 237 ? 56.623 17.939 48.075 1.00 12.28 234 ASP A C 1
ATOM 2956 O O . ASP A 1 237 ? 57.318 18.747 48.703 1.00 11.50 234 ASP A O 1
ATOM 2965 N N . GLU A 1 238 ? 56.899 17.579 46.823 1.00 10.81 235 GLU A N 1
ATOM 2966 C CA . GLU A 1 238 ? 58.082 18.130 46.168 1.00 11.76 235 GLU A CA 1
ATOM 2967 C C . GLU A 1 238 ? 58.023 19.656 46.128 1.00 10.72 235 GLU A C 1
ATOM 2968 O O . GLU A 1 238 ? 59.009 20.323 46.432 1.00 10.36 235 GLU A O 1
ATOM 2997 N N . ALA A 1 240 ? 56.329 21.657 48.120 1.00 10.93 237 ALA A N 1
ATOM 2998 C CA . ALA A 1 240 ? 56.428 22.131 49.500 1.00 10.48 237 ALA A CA 1
ATOM 2999 C C . ALA A 1 240 ? 57.872 22.138 49.955 1.00 12.95 237 ALA A C 1
ATOM 3000 O O . ALA A 1 240 ? 58.308 23.074 50.611 1.00 12.28 237 ALA A O 1
ATOM 3007 N N . LEU A 1 241 ? 58.625 21.113 49.567 1.00 11.92 238 LEU A N 1
ATOM 3008 C CA . LEU A 1 241 ? 60.039 21.022 49.942 1.00 13.73 238 LEU A CA 1
ATOM 3009 C C . LEU A 1 241 ? 60.853 22.129 49.274 1.00 12.43 238 LEU A C 1
ATOM 3010 O O . LEU A 1 241 ? 61.791 22.685 49.863 1.00 13.87 238 LEU A O 1
ATOM 3026 N N . GLY A 1 242 ? 60.489 22.471 48.042 1.00 12.09 239 GLY A N 1
ATOM 3027 C CA . GLY A 1 242 ? 61.097 23.608 47.376 1.00 13.40 239 GLY A CA 1
ATOM 3028 C C . GLY A 1 242 ? 60.787 24.923 48.074 1.00 12.47 239 GLY A C 1
ATOM 3029 O O . GLY A 1 242 ? 61.655 25.772 48.241 1.00 12.96 239 GLY A O 1
ATOM 3033 N N . ALA A 1 243 ? 59.541 25.098 48.499 1.00 14.12 240 ALA A N 1
ATOM 3034 C CA . ALA A 1 243 ? 59.174 26.316 49.214 1.00 13.88 240 ALA A CA 1
ATOM 3035 C C . ALA A 1 243 ? 59.949 26.449 50.517 1.00 13.19 240 ALA A C 1
ATOM 3036 O O . ALA A 1 243 ? 60.391 27.543 50.892 1.00 16.12 240 ALA A O 1
ATOM 3043 N N . ILE A 1 244 ? 60.129 25.328 51.194 1.00 12.67 241 ILE A N 1
ATOM 3044 C CA . ILE A 1 244 ? 60.893 25.294 52.436 1.00 13.60 241 ILE A CA 1
ATOM 3045 C C . ILE A 1 244 ? 62.322 25.778 52.208 1.00 17.56 241 ILE A C 1
ATOM 3046 O O . ILE A 1 244 ? 62.839 26.569 52.996 1.00 16.97 241 ILE A O 1
ATOM 3062 N N . LEU A 1 245 ? 62.959 25.317 51.133 1.00 17.19 242 LEU A N 1
ATOM 3063 C CA . LEU A 1 245 ? 64.312 25.768 50.818 1.00 17.74 242 LEU A CA 1
ATOM 3064 C C . LEU A 1 245 ? 64.362 27.279 50.655 1.00 21.68 242 LEU A C 1
ATOM 3065 O O . LEU A 1 245 ? 65.314 27.938 51.100 1.00 19.28 242 LEU A O 1
ATOM 3081 N N . ALA A 1 246 ? 63.350 27.843 50.007 1.00 16.52 243 ALA A N 1
ATOM 3082 C CA . ALA A 1 246 ? 63.335 29.279 49.801 1.00 18.31 243 ALA A CA 1
ATOM 3083 C C . ALA A 1 246 ? 63.076 30.024 51.108 1.00 16.18 243 ALA A C 1
ATOM 3084 O O . ALA A 1 246 ? 63.697 31.055 51.374 1.00 16.76 243 ALA A O 1
ATOM 3091 N N . LEU A 1 247 ? 62.142 29.521 51.904 1.00 16.20 244 LEU A N 1
ATOM 3092 C CA . LEU A 1 247 ? 61.810 30.151 53.176 1.00 15.53 244 LEU A CA 1
ATOM 3093 C C . LEU A 1 247 ? 63.024 30.072 54.100 1.00 20.59 244 LEU A C 1
ATOM 3094 O O . LEU A 1 247 ? 63.374 31.053 54.754 1.00 20.99 244 LEU A O 1
ATOM 3110 N N . GLU A 1 248 ? 63.688 28.922 54.125 1.00 18.01 245 GLU A N 1
ATOM 3111 C CA . GLU A 1 248 ? 64.880 28.751 54.974 1.00 23.32 245 GLU A CA 1
ATOM 3112 C C . GLU A 1 248 ? 65.936 29.769 54.648 1.00 27.00 245 GLU A C 1
ATOM 3113 O O . GLU A 1 248 ? 66.614 30.287 55.541 1.00 26.69 245 GLU A O 1
ATOM 3125 N N . ALA A 1 249 ? 66.082 30.043 53.357 1.00 22.65 246 ALA A N 1
ATOM 3126 C CA . ALA A 1 249 ? 67.143 30.910 52.868 1.00 27.78 246 ALA A CA 1
ATOM 3127 C C . ALA A 1 249 ? 67.037 32.348 53.360 1.00 31.86 246 ALA A C 1
ATOM 3128 O O . ALA A 1 249 ? 68.054 33.042 53.441 1.00 31.42 246 ALA A O 1
ATOM 3135 N N . VAL A 1 250 ? 65.825 32.798 53.681 1.00 30.63 247 VAL A N 1
ATOM 3136 C CA . VAL A 1 250 ? 65.611 34.158 54.178 1.00 30.08 247 VAL A CA 1
ATOM 3137 C C . VAL A 1 250 ? 65.154 34.173 55.638 1.00 30.63 247 VAL A C 1
ATOM 3138 O O . VAL A 1 250 ? 64.675 35.189 56.130 1.00 37.05 247 VAL A O 1
ATOM 3151 N N . GLY A 1 251 ? 65.307 33.048 56.323 1.00 24.36 248 GLY A N 1
ATOM 3152 C CA . GLY A 1 251 ? 64.976 32.954 57.729 1.00 23.35 248 GLY A CA 1
ATOM 3153 C C . GLY A 1 251 ? 63.512 33.142 58.057 1.00 34.79 248 GLY A C 1
ATOM 3154 O O . GLY A 1 251 ? 63.190 33.610 59.144 1.00 36.12 248 GLY A O 1
ATOM 3158 N N . LYS A 1 252 ? 62.619 32.760 57.146 1.00 26.53 249 LYS A N 1
ATOM 3159 C CA . LYS A 1 252 ? 61.199 32.988 57.369 1.00 26.19 249 LYS A CA 1
ATOM 3160 C C . LYS A 1 252 ? 60.404 31.703 57.531 1.00 27.14 249 LYS A C 1
ATOM 3161 O O . LYS A 1 252 ? 59.179 31.742 57.577 1.00 26.27 249 LYS A O 1
ATOM 3180 N N . LEU A 1 253 ? 61.089 30.575 57.657 1.00 23.34 250 LEU A N 1
ATOM 3181 C CA . LEU A 1 253 ? 60.392 29.304 57.767 1.00 24.04 250 LEU A CA 1
ATOM 3182 C C . LEU A 1 253 ? 59.563 29.193 59.052 1.00 30.53 250 LEU A C 1
ATOM 3183 O O . LEU A 1 253 ? 58.526 28.537 59.061 1.00 27.70 250 LEU A O 1
ATOM 3199 N N . ASP A 1 254 ? 59.976 29.843 60.140 1.00 31.17 251 ASP A N 1
ATOM 3200 C CA . ASP A 1 254 ? 59.201 29.724 61.381 1.00 31.72 251 ASP A CA 1
ATOM 3201 C C . ASP A 1 254 ? 57.932 30.592 61.367 1.00 33.37 251 ASP A C 1
ATOM 3202 O O . ASP A 1 254 ? 57.049 30.427 62.211 1.00 37.87 251 ASP A O 1
ATOM 3211 N N . ASP A 1 255 ? 57.826 31.485 60.387 1.00 26.47 252 ASP A N 1
ATOM 3212 C CA . ASP A 1 255 ? 56.682 32.395 60.281 1.00 32.13 252 ASP A CA 1
ATOM 3213 C C . ASP A 1 255 ? 55.570 31.906 59.354 1.00 27.78 252 ASP A C 1
ATOM 3214 O O . ASP A 1 255 ? 54.546 32.573 59.194 1.00 25.30 252 ASP A O 1
ATOM 3223 N N . VAL A 1 256 ? 55.782 30.761 58.718 1.00 21.21 253 VAL A N 1
ATOM 3224 C CA . VAL A 1 256 ? 54.868 30.288 57.690 1.00 21.15 253 VAL A CA 1
ATOM 3225 C C . VAL A 1 256 ? 54.587 28.805 57.907 1.00 19.93 253 VAL A C 1
ATOM 3226 O O . VAL A 1 256 ? 55.506 28.042 58.153 1.00 24.80 253 VAL A O 1
ATOM 3239 N N . ILE A 1 257 ? 53.314 28.414 57.844 1.00 15.32 254 ILE A N 1
ATOM 3240 C CA . ILE A 1 257 ? 52.936 27.007 57.863 1.00 18.85 254 ILE A CA 1
ATOM 3241 C C . ILE A 1 257 ? 53.141 26.459 56.439 1.00 18.56 254 ILE A C 1
ATOM 3242 O O . ILE A 1 257 ? 52.754 27.109 55.476 1.00 18.57 254 ILE A O 1
ATOM 3258 N N . VAL A 1 258 ? 53.777 25.293 56.309 1.00 13.59 255 VAL A N 1
ATOM 3259 C CA . VAL A 1 258 ? 53.972 24.649 55.003 1.00 12.58 255 VAL A CA 1
ATOM 3260 C C . VAL A 1 258 ? 53.282 23.294 54.992 1.00 12.41 255 VAL A C 1
ATOM 3261 O O . VAL A 1 258 ? 53.414 22.501 55.926 1.00 13.23 255 VAL A O 1
ATOM 3274 N N . ALA A 1 259 ? 52.564 23.041 53.911 1.00 12.15 256 ALA A N 1
ATOM 3275 C CA . ALA A 1 259 ? 51.833 21.790 53.728 1.00 11.48 256 ALA A CA 1
ATOM 3276 C C . ALA A 1 259 ? 52.083 21.192 52.349 1.00 10.13 256 ALA A C 1
ATOM 3277 O O . ALA A 1 259 ? 52.145 21.910 51.343 1.00 11.31 256 ALA A O 1
ATOM 3284 N N . GLY A 1 260 ? 52.174 19.854 52.315 1.00 10.92 257 GLY A N 1
ATOM 3285 C CA . GLY A 1 260 ? 52.274 19.093 51.077 1.00 11.18 257 GLY A CA 1
ATOM 3286 C C . GLY A 1 260 ? 51.308 17.921 51.052 1.00 12.10 257 GLY A C 1
ATOM 3287 O O . GLY A 1 260 ? 50.471 17.780 51.954 1.00 14.58 257 GLY A O 1
ATOM 3291 N N . ILE A 1 261 ? 51.418 17.106 50.002 1.00 11.47 258 ILE A N 1
ATOM 3292 C CA . ILE A 1 261 ? 50.659 15.861 49.842 1.00 8.78 258 ILE A CA 1
ATOM 3293 C C . ILE A 1 261 ? 51.593 14.832 49.239 1.00 10.98 258 ILE A C 1
ATOM 3294 O O . ILE A 1 261 ? 52.348 15.170 48.333 1.00 11.64 258 ILE A O 1
ATOM 3310 N N . ASP A 1 262 ? 51.520 13.622 49.805 1.00 9.65 259 ASP A N 1
ATOM 3311 C CA . ASP A 1 262 ? 52.119 12.354 49.346 1.00 9.74 259 ASP A CA 1
ATOM 3312 C C . ASP A 1 262 ? 52.700 11.589 50.542 1.00 12.08 259 ASP A C 1
ATOM 3313 O O . ASP A 1 262 ? 52.628 10.375 50.591 1.00 12.31 259 ASP A O 1
ATOM 3322 N N . ALA A 1 263 ? 53.310 12.319 51.477 1.00 12.05 260 ALA A N 1
ATOM 3323 C CA . ALA A 1 263 ? 54.064 11.740 52.596 1.00 17.34 260 ALA A CA 1
ATOM 3324 C C . ALA A 1 263 ? 55.194 10.850 52.079 1.00 14.27 260 ALA A C 1
ATOM 3325 O O . ALA A 1 263 ? 55.389 9.717 52.543 1.00 16.67 260 ALA A O 1
ATOM 3332 N N . THR A 1 264 ? 55.948 11.376 51.123 1.00 14.42 261 THR A N 1
ATOM 3333 C CA . THR A 1 264 ? 57.153 10.690 50.669 1.00 14.45 261 THR A CA 1
ATOM 3334 C C . THR A 1 264 ? 58.186 10.641 51.794 1.00 14.24 261 THR A C 1
ATOM 3335 O O . THR A 1 264 ? 58.110 11.395 52.765 1.00 15.82 261 THR A O 1
ATOM 3346 N N . PRO A 1 265 ? 59.169 9.745 51.662 1.00 15.17 262 PRO A N 1
ATOM 3347 C CA . PRO A 1 265 ? 60.206 9.756 52.690 1.00 19.04 262 PRO A CA 1
ATOM 3348 C C . PRO A 1 265 ? 60.909 11.106 52.846 1.00 18.86 262 PRO A C 1
ATOM 3349 O O . PRO A 1 265 ? 61.213 11.487 53.978 1.00 19.20 262 PRO A O 1
ATOM 3360 N N . ALA A 1 266 ? 61.160 11.808 51.742 1.00 16.79 263 ALA A N 1
ATOM 3361 C CA . ALA A 1 266 ? 61.751 13.140 51.808 1.00 15.25 263 ALA A CA 1
ATOM 3362 C C . ALA A 1 266 ? 60.875 14.074 52.637 1.00 16.30 263 ALA A C 1
ATOM 3363 O O . ALA A 1 266 ? 61.378 14.860 53.412 1.00 17.48 263 ALA A O 1
ATOM 3370 N N . ALA A 1 267 ? 59.562 13.998 52.448 1.00 15.44 264 ALA A N 1
ATOM 3371 C CA . ALA A 1 267 ? 58.643 14.857 53.170 1.00 16.59 264 ALA A CA 1
ATOM 3372 C C . ALA A 1 267 ? 58.629 14.518 54.653 1.00 19.12 264 ALA A C 1
ATOM 3373 O O . ALA A 1 267 ? 58.596 15.401 55.506 1.00 18.87 264 ALA A O 1
ATOM 3380 N N . LEU A 1 268 ? 58.654 13.227 54.970 1.00 16.21 265 LEU A N 1
ATOM 3381 C CA . LEU A 1 268 ? 58.578 12.813 56.358 1.00 16.79 265 LEU A CA 1
ATOM 3382 C C . LEU A 1 268 ? 59.834 13.252 57.102 1.00 21.07 265 LEU A C 1
ATOM 3383 O O . LEU A 1 268 ? 59.756 13.646 58.258 1.00 21.78 265 LEU A O 1
ATOM 3399 N N . GLU A 1 269 ? 60.974 13.224 56.413 1.00 21.00 266 GLU A N 1
ATOM 3400 C CA . GLU A 1 269 ? 62.216 13.707 56.992 1.00 24.31 266 GLU A CA 1
ATOM 3401 C C . GLU A 1 269 ? 62.121 15.208 57.267 1.00 26.51 266 GLU A C 1
ATOM 3402 O O . GLU A 1 269 ? 62.600 15.694 58.293 1.00 23.25 266 GLU A O 1
ATOM 3414 N N . ALA A 1 270 ? 61.502 15.954 56.359 1.00 20.94 267 ALA A N 1
ATOM 3415 C CA . ALA A 1 270 ? 61.368 17.392 56.581 1.00 24.30 267 ALA A CA 1
ATOM 3416 C C . ALA A 1 270 ? 60.449 17.644 57.760 1.00 21.69 267 ALA A C 1
ATOM 3417 O O . ALA A 1 270 ? 60.613 18.612 58.505 1.00 20.94 267 ALA A O 1
ATOM 3440 N N . LYS A 1 272 ? 60.057 15.597 60.353 1.00 26.31 269 LYS A N 1
ATOM 3441 C CA . LYS A 1 272 ? 60.852 15.237 61.533 1.00 26.77 269 LYS A CA 1
ATOM 3442 C C . LYS A 1 272 ? 61.775 16.367 61.956 1.00 26.77 269 LYS A C 1
ATOM 3443 O O . LYS A 1 272 ? 62.011 16.573 63.151 1.00 29.09 269 LYS A O 1
ATOM 3462 N N . GLU A 1 273 ? 62.308 17.085 60.972 1.00 27.20 270 GLU A N 1
ATOM 3463 C CA . GLU A 1 273 ? 63.196 18.213 61.220 1.00 26.93 270 GLU A CA 1
ATOM 3464 C C . GLU A 1 273 ? 62.451 19.491 61.599 1.00 29.95 270 GLU A C 1
ATOM 3465 O O . GLU A 1 273 ? 63.084 20.514 61.845 1.00 27.36 270 GLU A O 1
ATOM 3477 N N . GLY A 1 274 ? 61.120 19.435 61.650 1.00 23.54 271 GLY A N 1
ATOM 3478 C CA . GLY A 1 274 ? 60.298 20.581 62.021 1.00 21.96 271 GLY A CA 1
ATOM 3479 C C . GLY A 1 274 ? 60.093 21.631 60.942 1.00 27.11 271 GLY A C 1
ATOM 3480 O O . GLY A 1 274 ? 59.695 22.752 61.238 1.00 25.92 271 GLY A O 1
ATOM 3484 N N . LYS A 1 275 ? 60.344 21.262 59.692 1.00 20.84 272 LYS A N 1
ATOM 3485 C CA . LYS A 1 275 ? 60.208 22.187 58.567 1.00 20.57 272 LYS A CA 1
ATOM 3486 C C . LYS A 1 275 ? 58.874 22.100 57.846 1.00 21.14 272 LYS A C 1
ATOM 3487 O O . LYS A 1 275 ? 58.418 23.093 57.289 1.00 18.11 272 LYS A O 1
ATOM 3506 N N . LEU A 1 276 ? 58.274 20.914 57.846 1.00 20.10 273 LEU A N 1
ATOM 3507 C CA . LEU A 1 276 ? 57.021 20.643 57.137 1.00 18.38 273 LEU A CA 1
ATOM 3508 C C . LEU A 1 276 ? 55.958 20.364 58.169 1.00 20.06 273 LEU A C 1
ATOM 3509 O O . LEU A 1 276 ? 56.129 19.464 58.988 1.00 19.66 273 LEU A O 1
ATOM 3525 N N . ASP A 1 277 ? 54.878 21.141 58.140 1.00 17.31 274 ASP A N 1
ATOM 3526 C CA . ASP A 1 277 ? 53.837 21.062 59.174 1.00 16.99 274 ASP A CA 1
ATOM 3527 C C . ASP A 1 277 ? 52.785 19.994 58.919 1.00 16.90 274 ASP A C 1
ATOM 3528 O O . ASP A 1 277 ? 52.282 19.391 59.868 1.00 19.14 274 ASP A O 1
ATOM 3537 N N . VAL A 1 278 ? 52.456 19.779 57.647 1.00 15.08 275 VAL A N 1
ATOM 3538 C CA . VAL A 1 278 ? 51.344 18.929 57.252 1.00 14.22 275 VAL A CA 1
ATOM 3539 C C . VAL A 1 278 ? 51.708 18.194 55.988 1.00 13.22 275 VAL A C 1
ATOM 3540 O O . VAL A 1 278 ? 52.278 18.789 55.076 1.00 16.11 275 VAL A O 1
ATOM 3553 N N . THR A 1 279 ? 51.410 16.902 55.917 1.00 13.24 276 THR A N 1
ATOM 3554 C CA . THR A 1 279 ? 51.318 16.267 54.625 1.00 13.73 276 THR A CA 1
ATOM 3555 C C . THR A 1 279 ? 50.216 15.236 54.693 1.00 12.98 276 THR A C 1
ATOM 3556 O O . THR A 1 279 ? 49.495 15.141 5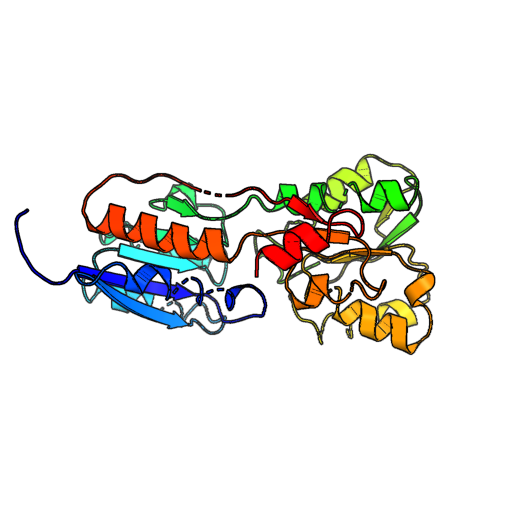5.688 1.00 15.05 276 THR A O 1
ATOM 3567 N N . VAL A 1 280 ? 50.035 14.525 53.593 1.00 11.25 277 VAL A N 1
ATOM 3568 C CA . VAL A 1 280 ? 48.951 13.582 53.459 1.00 11.45 277 VAL A CA 1
ATOM 3569 C C . VAL A 1 280 ? 49.477 12.343 52.750 1.00 12.83 277 VAL A C 1
ATOM 3570 O O . VAL A 1 280 ? 49.919 12.416 51.611 1.00 12.37 277 VAL A O 1
ATOM 3583 N N . PHE A 1 281 ? 49.427 11.199 53.444 1.00 13.61 278 PHE A N 1
ATOM 3584 C CA . PHE A 1 281 ? 49.940 9.955 52.889 1.00 11.40 278 PHE A CA 1
ATOM 3585 C C . PHE A 1 281 ? 49.125 9.477 51.707 1.00 12.48 278 PHE A C 1
ATOM 3586 O O . PHE A 1 281 ? 47.911 9.315 51.808 1.00 12.71 278 PHE A O 1
ATOM 3603 N N . GLN A 1 282 ? 49.831 9.262 50.588 1.00 11.10 279 GLN A N 1
ATOM 3604 C CA . GLN A 1 282 ? 49.311 8.575 49.419 1.00 11.05 279 GLN A CA 1
ATOM 3605 C C . GLN A 1 282 ? 50.103 7.275 49.295 1.00 10.77 279 GLN A C 1
ATOM 3606 O O . GLN A 1 282 ? 51.329 7.268 49.316 1.00 13.67 279 GLN A O 1
ATOM 3620 N N . ASP A 1 283 ? 49.383 6.179 49.173 1.00 11.63 280 ASP A N 1
ATOM 3621 C CA . ASP A 1 283 ? 49.979 4.854 49.288 1.00 11.60 280 ASP A CA 1
ATOM 3622 C C . ASP A 1 283 ? 50.526 4.388 47.946 1.00 10.90 280 ASP A C 1
ATOM 3623 O O . ASP A 1 283 ? 49.842 3.676 47.198 1.00 12.47 280 ASP A O 1
ATOM 3632 N N . ALA A 1 284 ? 51.767 4.782 47.659 1.00 11.37 281 ALA A N 1
ATOM 3633 C CA . ALA A 1 284 ? 52.421 4.406 46.414 1.00 15.74 281 ALA A CA 1
ATOM 3634 C C . ALA A 1 284 ? 52.540 2.887 46.269 1.00 15.54 281 ALA A C 1
ATOM 3635 O O . ALA A 1 284 ? 52.268 2.333 45.182 1.00 12.47 281 ALA A O 1
ATOM 3642 N N . LYS A 1 285 ? 52.955 2.226 47.354 1.00 12.02 282 LYS A N 1
ATOM 3643 C CA . LYS A 1 285 ? 53.153 0.784 47.328 1.00 16.70 282 LYS A CA 1
ATOM 3644 C C . LYS A 1 285 ? 51.834 0.067 47.075 1.00 15.58 282 LYS A C 1
ATOM 3645 O O . LYS A 1 285 ? 51.761 -0.831 46.241 1.00 16.27 282 LYS A O 1
ATOM 3664 N N . GLY A 1 286 ? 50.791 0.481 47.779 1.00 15.37 283 GLY A N 1
ATOM 3665 C CA . GLY A 1 286 ? 49.462 -0.069 47.583 1.00 13.67 283 GLY A CA 1
ATOM 3666 C C . GLY A 1 286 ? 48.930 0.128 46.173 1.00 11.39 283 GLY A C 1
ATOM 3667 O O . GLY A 1 286 ? 48.413 -0.802 45.556 1.00 13.27 283 GLY A O 1
ATOM 3671 N N . GLN A 1 287 ? 49.061 1.338 45.647 1.00 10.96 284 GLN A N 1
ATOM 3672 C CA . GLN A 1 287 ? 48.642 1.586 44.280 1.00 7.99 284 GLN A CA 1
ATOM 3673 C C . GLN A 1 287 ? 49.392 0.726 43.276 1.00 9.36 284 GLN A C 1
ATOM 3674 O O . GLN A 1 287 ? 48.779 0.136 42.385 1.00 9.16 284 GLN A O 1
ATOM 3688 N N . GLY A 1 288 ? 50.717 0.635 43.415 1.00 12.40 285 GLY A N 1
ATOM 3689 C CA . GLY A 1 288 ? 51.496 -0.136 42.467 1.00 9.52 285 GLY A CA 1
ATOM 3690 C C . GLY A 1 288 ? 51.220 -1.631 42.540 1.00 8.47 285 GLY A C 1
ATOM 3691 O O . GLY A 1 288 ? 50.950 -2.255 41.513 1.00 9.80 285 GLY A O 1
ATOM 3695 N N . ALA A 1 289 ? 51.239 -2.211 43.743 1.00 9.46 286 ALA A N 1
ATOM 3696 C CA . ALA A 1 289 ? 50.980 -3.647 43.904 1.00 12.59 286 ALA A CA 1
ATOM 3697 C C . ALA A 1 289 ? 49.574 -3.992 43.480 1.00 12.83 286 ALA A C 1
ATOM 3698 O O . ALA A 1 289 ? 49.354 -4.984 42.785 1.00 11.75 286 ALA A O 1
ATOM 3705 N N . THR A 1 290 ? 48.617 -3.156 43.862 1.00 11.22 287 THR A N 1
ATOM 3706 C CA . THR A 1 290 ? 47.228 -3.451 43.531 1.00 11.58 287 THR A CA 1
ATOM 3707 C C . THR A 1 290 ? 46.964 -3.340 42.032 1.00 9.25 287 THR A C 1
ATOM 3708 O O . THR A 1 290 ? 46.208 -4.155 41.469 1.00 9.96 287 THR A O 1
ATOM 3719 N N . SER A 1 291 ? 47.590 -2.373 41.364 1.00 10.35 288 SER A N 1
ATOM 3720 C CA . SER A 1 291 ? 47.419 -2.247 39.912 1.00 9.01 288 SER A CA 1
ATOM 3721 C C . SER A 1 291 ? 47.875 -3.526 39.206 1.00 10.69 288 SER A C 1
ATOM 3722 O O . SER A 1 291 ? 47.217 -4.021 38.301 1.00 8.71 288 SER A O 1
ATOM 3730 N N . VAL A 1 292 ? 49.019 -4.046 39.631 1.00 8.15 289 VAL A N 1
ATOM 3731 C CA . VAL A 1 292 ? 49.515 -5.295 39.072 1.00 8.79 289 VAL A CA 1
ATOM 3732 C C . VAL A 1 292 ? 48.572 -6.474 39.360 1.00 10.94 289 VAL A C 1
ATOM 3733 O O . VAL A 1 292 ? 48.285 -7.278 38.462 1.00 9.65 289 VAL A O 1
ATOM 3746 N N . LYS A 1 293 ? 48.081 -6.572 40.588 1.00 12.21 290 LYS A N 1
ATOM 3747 C CA . LYS A 1 293 ? 47.185 -7.657 40.945 1.00 8.57 290 LYS A CA 1
ATOM 3748 C C . LYS A 1 293 ? 45.902 -7.630 40.114 1.00 8.33 290 LYS A C 1
ATOM 3749 O O . LYS A 1 293 ? 45.414 -8.670 39.660 1.00 11.44 290 LYS A O 1
ATOM 3768 N N . VAL A 1 294 ? 45.360 -6.432 39.924 1.00 8.43 291 VAL A N 1
ATOM 3769 C CA . VAL A 1 294 ? 44.135 -6.268 39.176 1.00 8.86 291 VAL A CA 1
ATOM 3770 C C . VAL A 1 294 ? 44.362 -6.609 37.699 1.00 7.81 291 VAL A C 1
ATOM 3771 O O . VAL A 1 294 ? 43.534 -7.256 37.062 1.00 7.66 291 VAL A O 1
ATOM 3784 N N . ALA A 1 295 ? 45.495 -6.174 37.159 1.00 8.35 292 ALA A N 1
ATOM 3785 C CA . ALA A 1 295 ? 45.830 -6.440 35.770 1.00 9.73 292 ALA A CA 1
ATOM 3786 C C . ALA A 1 295 ? 45.989 -7.930 35.525 1.00 9.56 292 ALA A C 1
ATOM 3787 O O . ALA A 1 295 ? 45.520 -8.475 34.524 1.00 10.62 292 ALA A O 1
ATOM 3794 N N . VAL A 1 296 ? 46.640 -8.603 36.453 1.00 9.21 293 VAL A N 1
ATOM 3795 C CA . VAL A 1 296 ? 46.780 -10.055 36.357 1.00 7.83 293 VAL A CA 1
ATOM 3796 C C . VAL A 1 296 ? 45.405 -10.738 36.386 1.00 9.44 293 VAL A C 1
ATOM 3797 O O . VAL A 1 296 ? 45.130 -11.652 35.597 1.00 10.63 293 VAL A O 1
ATOM 3810 N N . GLN A 1 297 ? 44.529 -10.307 37.294 1.00 10.80 294 GLN A N 1
ATOM 3811 C CA . GLN A 1 297 ? 43.204 -10.886 37.347 1.00 10.31 294 GLN A CA 1
ATOM 3812 C C . GLN A 1 297 ? 42.479 -10.701 36.027 1.00 9.17 294 GLN A C 1
ATOM 3813 O O . GLN A 1 297 ? 41.806 -11.616 35.562 1.00 10.07 294 GLN A O 1
ATOM 3827 N N . ALA A 1 298 ? 42.577 -9.514 35.450 1.00 9.23 295 ALA A N 1
ATOM 3828 C CA . ALA A 1 298 ? 41.859 -9.199 34.208 1.00 8.70 295 ALA A CA 1
ATOM 3829 C C . ALA A 1 298 ? 42.456 -9.992 33.041 1.00 8.18 295 ALA A C 1
ATOM 3830 O O . ALA A 1 298 ? 41.738 -10.551 32.199 1.00 12.12 295 ALA A O 1
ATOM 3837 N N . ALA A 1 299 ? 43.776 -10.088 33.040 1.00 9.50 296 ALA A N 1
ATOM 3838 C CA . ALA A 1 299 ? 44.506 -10.893 32.056 1.00 11.59 296 ALA A CA 1
ATOM 3839 C C . ALA A 1 299 ? 44.094 -12.372 32.105 1.00 14.17 296 ALA A C 1
ATOM 3840 O O . ALA A 1 299 ? 44.087 -13.083 31.076 1.00 14.30 296 ALA A O 1
ATOM 3847 N N . ASN A 1 300 ? 43.767 -12.844 33.299 1.00 10.37 297 ASN A N 1
ATOM 3848 C CA . ASN A 1 300 ? 43.350 -14.221 33.496 1.00 14.16 297 ASN A CA 1
ATOM 3849 C C . ASN A 1 300 ? 41.873 -14.458 33.232 1.00 15.58 297 ASN A C 1
ATOM 3850 O O . ASN A 1 300 ? 41.379 -15.558 33.428 1.00 17.29 297 ASN A O 1
ATOM 3861 N N . GLY A 1 301 ? 41.185 -13.422 32.782 1.00 12.54 298 GLY A N 1
ATOM 3862 C CA . GLY A 1 301 ? 39.806 -13.546 32.349 1.00 18.46 298 GLY A CA 1
ATOM 3863 C C . GLY A 1 301 ? 38.740 -13.259 33.393 1.00 18.71 298 GLY A C 1
ATOM 3864 O O . GLY A 1 301 ? 37.560 -13.506 33.145 1.00 21.24 298 GLY A O 1
ATOM 3868 N N . GLU A 1 302 ? 39.142 -12.750 34.553 1.00 13.90 299 GLU A N 1
ATOM 3869 C CA . GLU A 1 302 ? 38.215 -12.412 35.625 1.00 15.64 299 GLU A CA 1
ATOM 3870 C C . GLU A 1 302 ? 37.743 -10.973 35.492 1.00 11.64 299 GLU A C 1
ATOM 3871 O O . GLU A 1 302 ? 38.513 -10.115 35.060 1.00 13.12 299 GLU A O 1
ATOM 3883 N N . ASP A 1 303 ? 36.507 -10.715 35.896 1.00 13.02 300 ASP A N 1
ATOM 3884 C CA . ASP A 1 303 ? 36.046 -9.334 36.033 1.00 9.23 300 ASP A CA 1
ATOM 3885 C C . ASP A 1 303 ? 36.682 -8.713 37.267 1.00 13.57 300 ASP A C 1
ATOM 3886 O O . ASP A 1 303 ? 36.802 -9.340 38.309 1.00 16.52 300 ASP A O 1
ATOM 3895 N N . VAL A 1 304 ? 37.118 -7.480 37.116 1.00 13.32 301 VAL A N 1
ATOM 3896 C CA . VAL A 1 304 ? 37.809 -6.775 38.180 1.00 8.67 301 VAL A CA 1
ATOM 3897 C C . VAL A 1 304 ? 36.988 -5.574 38.625 1.00 15.58 301 VAL A C 1
ATOM 3898 O O . VAL A 1 304 ? 35.928 -5.276 38.083 1.00 15.88 301 VAL A O 1
ATOM 3911 N N . GLU A 1 305 ? 37.467 -4.903 39.648 1.00 15.10 302 GLU A N 1
ATOM 3912 C CA . GLU A 1 305 ? 36.791 -3.725 40.132 1.00 14.97 302 GLU A CA 1
ATOM 3913 C C . GLU A 1 305 ? 37.812 -2.704 40.592 1.00 14.62 302 GLU A C 1
ATOM 3914 O O . GLU A 1 305 ? 39.000 -3.017 40.764 1.00 14.26 302 GLU A O 1
ATOM 3926 N N . ASP A 1 306 ? 37.334 -1.488 40.780 1.00 12.29 303 ASP A N 1
ATOM 3927 C CA . ASP A 1 306 ? 38.192 -0.397 41.261 1.00 10.99 303 ASP A CA 1
ATOM 3928 C C . ASP A 1 306 ? 38.782 -0.690 42.632 1.00 12.69 303 ASP A C 1
ATOM 3929 O O . ASP A 1 306 ? 38.188 -1.394 43.452 1.00 13.96 303 ASP A O 1
ATOM 3938 N N . ALA A 1 307 ? 39.929 -0.089 42.905 1.00 9.58 304 ALA A N 1
ATOM 3939 C CA . ALA A 1 307 ? 40.493 -0.074 44.242 1.00 11.72 304 ALA A CA 1
ATOM 3940 C C . ALA A 1 307 ? 40.823 1.357 44.620 1.00 12.71 304 ALA A C 1
ATOM 3941 O O . ALA A 1 307 ? 41.768 1.929 44.104 1.00 13.15 304 ALA A O 1
ATOM 3965 N N . ILE A 1 309 ? 42.137 3.639 47.388 1.00 12.34 306 ILE A N 1
ATOM 3966 C CA . ILE A 1 309 ? 42.906 3.549 48.608 1.00 12.39 306 ILE A CA 1
ATOM 3967 C C . ILE A 1 309 ? 42.849 4.900 49.319 1.00 13.86 306 ILE A C 1
ATOM 3968 O O . ILE A 1 309 ? 43.059 5.935 48.686 1.00 13.67 306 ILE A O 1
ATOM 3984 N N . PRO A 1 310 ? 42.555 4.902 50.634 1.00 14.44 307 PRO A N 1
ATOM 3985 C CA . PRO A 1 310 ? 42.387 6.193 51.302 1.00 13.35 307 PRO A CA 1
ATOM 3986 C C . PRO A 1 310 ? 43.669 6.993 51.417 1.00 17.00 307 PRO A C 1
ATOM 3987 O O . PRO A 1 310 ? 44.747 6.438 51.563 1.00 15.48 307 PRO A O 1
ATOM 3998 N N . TYR A 1 311 ? 43.525 8.304 51.317 1.00 15.29 308 TYR A N 1
ATOM 3999 C CA . TYR A 1 311 ? 44.525 9.237 51.788 1.00 10.41 308 TYR A CA 1
ATOM 4000 C C . TYR A 1 311 ? 44.476 9.313 53.328 1.00 15.44 308 TYR A C 1
ATOM 4001 O O . TYR A 1 311 ? 43.400 9.139 53.911 1.00 16.33 308 TYR A O 1
ATOM 4019 N N . GLU A 1 312 ? 45.611 9.583 53.979 1.00 14.56 309 GLU A N 1
ATOM 4020 C CA . GLU A 1 312 ? 45.661 9.703 55.448 1.00 15.11 309 GLU A CA 1
ATOM 4021 C C . GLU A 1 312 ? 46.452 10.929 55.883 1.00 15.32 309 GLU A C 1
ATOM 4022 O O . GLU A 1 312 ? 47.590 11.126 55.463 1.00 14.29 309 GLU A O 1
ATOM 4034 N N . LEU A 1 313 ? 45.864 11.737 56.759 1.00 15.06 310 LEU A N 1
ATOM 4035 C CA . LEU A 1 313 ? 46.537 12.928 57.261 1.00 14.73 310 LEU A CA 1
ATOM 4036 C C . LEU A 1 313 ? 47.773 12.551 58.058 1.00 16.09 310 LEU A C 1
ATOM 4037 O O . LEU A 1 313 ? 47.719 11.664 58.910 1.00 17.71 310 LEU A O 1
ATOM 4053 N N . VAL A 1 314 ? 48.884 13.236 57.792 1.00 16.42 311 VAL A N 1
ATOM 4054 C CA . VAL A 1 314 ? 50.109 13.035 58.558 1.00 16.51 311 VAL A CA 1
ATOM 4055 C C . VAL A 1 314 ? 50.548 14.339 59.224 1.00 20.46 311 VAL A C 1
ATOM 4056 O O . VAL A 1 314 ? 50.667 15.386 58.562 1.00 19.80 311 VAL A O 1
ATOM 4069 N N . THR A 1 315 ? 50.783 14.269 60.526 1.00 20.96 312 THR A N 1
ATOM 4070 C CA . THR A 1 315 ? 51.258 15.415 61.295 1.00 23.68 312 THR A CA 1
ATOM 4071 C C . THR A 1 315 ? 52.394 14.935 62.194 1.00 22.18 312 THR A C 1
ATOM 4072 O O . THR A 1 315 ? 52.629 13.740 62.301 1.00 22.15 312 THR A O 1
ATOM 4083 N N . PRO A 1 316 ? 53.097 15.868 62.843 1.00 25.09 313 PRO A N 1
ATOM 4084 C CA . PRO A 1 316 ? 54.233 15.450 63.676 1.00 27.61 313 PRO A CA 1
ATOM 4085 C C . PRO A 1 316 ? 53.822 14.476 64.774 1.00 29.26 313 PRO A C 1
ATOM 4086 O O . PRO A 1 316 ? 54.654 13.743 65.295 1.00 30.88 313 PRO A O 1
ATOM 4097 N N . GLU A 1 317 ? 52.535 14.436 65.077 1.00 27.85 314 GLU A N 1
ATOM 4098 C CA . GLU A 1 317 ? 52.011 13.549 66.104 1.00 35.66 314 GLU A CA 1
ATOM 4099 C C . GLU A 1 317 ? 51.935 12.075 65.675 1.00 34.48 314 GLU A C 1
ATOM 4100 O O . GLU A 1 317 ? 51.961 11.195 66.529 1.00 30.26 314 GLU A O 1
ATOM 4112 N N . ASN A 1 318 ? 51.840 11.797 64.376 1.00 30.47 315 ASN A N 1
ATOM 4113 C CA . ASN A 1 318 ? 51.815 10.407 63.895 1.00 23.08 315 ASN A CA 1
ATOM 4114 C C . ASN A 1 318 ? 52.861 10.100 62.829 1.00 26.11 315 ASN A C 1
ATOM 4115 O O . ASN A 1 318 ? 52.787 9.071 62.177 1.00 25.21 315 ASN A O 1
ATOM 4126 N N . VAL A 1 319 ? 53.862 10.960 62.685 1.00 26.40 316 VAL A N 1
ATOM 4127 C CA . VAL A 1 319 ? 54.818 10.814 61.595 1.00 26.64 316 VAL A CA 1
ATOM 4128 C C . VAL A 1 319 ? 55.563 9.459 61.631 1.00 26.97 316 VAL A C 1
ATOM 4129 O O . VAL A 1 319 ? 55.774 8.849 60.592 1.00 26.49 316 VAL A O 1
ATOM 4142 N N . GLU A 1 320 ? 55.919 8.964 62.819 1.00 29.82 317 GLU A N 1
ATOM 4143 C CA . GLU A 1 320 ? 56.705 7.714 62.906 1.00 31.18 317 GLU A CA 1
ATOM 4144 C C . GLU A 1 320 ? 55.928 6.511 62.364 1.00 30.51 317 GLU A C 1
ATOM 4145 O O . GLU A 1 320 ? 56.507 5.558 61.847 1.00 36.03 317 GLU A O 1
ATOM 4157 N N . GLU A 1 321 ? 54.611 6.573 62.458 1.00 28.37 318 GLU A N 1
ATOM 4158 C CA . GLU A 1 321 ? 53.746 5.552 61.887 1.00 31.71 318 GLU A CA 1
ATOM 4159 C C . GLU A 1 321 ? 53.839 5.466 60.349 1.00 35.18 318 GLU A C 1
ATOM 4160 O O . GLU A 1 321 ? 53.540 4.428 59.760 1.00 35.02 318 GLU A O 1
ATOM 4172 N N . TYR A 1 322 ? 54.249 6.550 59.696 1.00 27.23 319 TYR A N 1
ATOM 4173 C CA . TYR A 1 322 ? 54.276 6.588 58.232 1.00 21.59 319 TYR A CA 1
ATOM 4174 C C . TYR A 1 322 ? 55.706 6.386 57.725 1.00 27.79 319 TYR A C 1
ATOM 4175 O O . TYR A 1 322 ? 55.916 5.947 56.598 1.00 27.60 319 TYR A O 1
ATOM 4193 N N . GLU A 1 323 ? 56.690 6.685 58.567 1.00 34.64 320 GLU A N 1
ATOM 4194 C CA . GLU A 1 323 ? 58.064 6.294 58.273 1.00 38.62 320 GLU A CA 1
ATOM 4195 C C . GLU A 1 323 ? 58.084 4.801 58.065 1.00 40.29 320 GLU A C 1
ATOM 4196 O O . GLU A 1 323 ? 58.720 4.284 57.153 1.00 36.49 320 GLU A O 1
ATOM 4208 N N . ALA A 1 324 ? 57.341 4.127 58.930 1.00 45.02 321 ALA A N 1
ATOM 4209 C CA . ALA A 1 324 ? 57.287 2.679 58.965 1.00 47.46 321 ALA A CA 1
ATOM 4210 C C . ALA A 1 324 ? 56.723 2.081 57.671 1.00 46.86 321 ALA A C 1
ATOM 4211 O O . ALA A 1 324 ? 56.845 0.883 57.440 1.00 49.96 321 ALA A O 1
ATOM 4218 N N . LYS A 1 325 ? 56.119 2.905 56.820 1.00 44.03 322 LYS A N 1
ATOM 4219 C CA . LYS A 1 325 ? 55.551 2.399 55.567 1.00 41.75 322 LYS A CA 1
ATOM 4220 C C . LYS A 1 325 ? 56.582 2.344 54.450 1.00 44.46 322 LYS A C 1
ATOM 4221 O O . LYS A 1 325 ? 56.241 2.107 53.288 1.00 51.96 322 LYS A O 1
ATOM 4240 N N . TYR A 1 326 ? 57.843 2.551 54.819 1.00 40.26 323 TYR A N 1
ATOM 4241 C CA . TYR A 1 326 ? 58.963 2.509 53.887 1.00 41.07 323 TYR A CA 1
ATOM 4242 C C . TYR A 1 326 ? 60.149 1.772 54.507 1.00 48.73 323 TYR A C 1
ATOM 4243 O O . TYR A 1 326 ? 60.958 1.164 53.802 1.00 46.14 323 TYR A O 1
#

Radius of gyration: 20.12 Å; Cα contacts (8 Å, |Δi|>4): 579; chains: 1; bounding box: 33×64×48 Å

Foldseek 3Di:
DPDQAQAEEEEEEAACDQLLVLLVLVVLLVVCPSYDYHYHYQPLPLVSCCSLVVCLVVVGLAYEYAHSAQPSVQVSLVCVVSVHAYEYFAFDHVNNVSHLEYEFEDQLQFLLLLVVVCVVVVLAWEEAEAAAPRGPNGCSVVSVVVVQVVGPRYDHPHYDYQHLALCSCCVLVVVVVVDDGAEYEYSAQVLNNVLVSCVVVVNQVRHAGEHEALRVVSLVVCVPRHFWYKHTQSSRRSSVSSVQRVCSSVPHRGYYYDYIGIDGPVCSVVVNVSD

CATH classification: 3.40.50.2300 (+1 more: 3.40.50.2300)

Nearest PDB structures (foldseek):
  1drk-assembly1_A  TM=9.229E-01  e=6.629E-23  Escherichia coli
  1dbp-assembly1_A  TM=9.192E-01  e=8.998E-23  Escherichia coli
  3c6q-assembly3_C  TM=8.786E-01  e=9.548E-17  Thermotoga maritima
  7x7h-assembly1_C  TM=7.856E-01  e=1.100E-12  Vibrio cholerae
  4xxh-assembly1_B  TM=8.160E-01  e=9.341E-12  Escherichia coli K-12

B-factor: mean 19.75, std 12.75, range [5.49, 112.64]